Protein AF-A0A7V8BCZ5-F1 (afdb_monomer_lite)

Sequence (216 aa):
STSLHLEDKVLEVKTRAKSEETFALPLAQDAASKKEPPRYWRKSPLRNPSPDKPLAGLRVVLDPAHLGGEWARMEDRWFRPEGQDPIAEGDLNLVVAKKLRSRLEGWGAEVFLTRESTEPVTALRPKDLEELAAKYLDEGQDLNLARPEAFRALPREEQLRRVSELLFYRVAEIRARAALVNEKLRPDLTVCIHFNAGDWGDPEAPRLAASNHLHV

pLDDT: mean 87.97, std 11.19, range [47.72, 98.62]

Structure (mmCIF, N/CA/C/O backbone):
data_AF-A0A7V8BCZ5-F1
#
_entry.id   AF-A0A7V8BCZ5-F1
#
loop_
_atom_site.group_PDB
_atom_site.id
_atom_site.type_symbol
_atom_site.label_atom_id
_atom_site.label_alt_id
_atom_site.label_comp_id
_atom_site.label_asym_id
_atom_site.label_entity_id
_atom_site.label_seq_id
_atom_site.pdbx_PDB_ins_code
_atom_site.Cartn_x
_atom_site.Cartn_y
_atom_site.Cartn_z
_atom_site.occupancy
_atom_site.B_iso_or_equiv
_atom_site.auth_seq_id
_atom_site.auth_comp_id
_atom_site.auth_asym_id
_atom_site.auth_atom_id
_atom_site.pdbx_PDB_model_num
ATOM 1 N N . SER A 1 1 ? -14.580 -1.649 -23.514 1.00 55.50 1 SER A N 1
ATOM 2 C CA . SER A 1 1 ? -15.794 -2.289 -23.000 1.00 55.50 1 SER A CA 1
ATOM 3 C C . SER A 1 1 ? -15.410 -3.675 -22.535 1.00 55.50 1 SER A C 1
ATOM 5 O O . SER A 1 1 ? -14.804 -4.389 -23.324 1.00 55.50 1 SER A O 1
ATOM 7 N N . THR A 1 2 ? -15.654 -4.003 -21.269 1.00 65.94 2 THR A N 1
ATOM 8 C CA . THR A 1 2 ? -15.505 -5.371 -20.756 1.00 65.94 2 THR A CA 1
ATOM 9 C C . THR A 1 2 ? -16.760 -6.136 -21.148 1.00 65.94 2 THR A C 1
ATOM 11 O O . THR A 1 2 ? -17.856 -5.654 -20.860 1.00 65.94 2 THR A O 1
ATOM 14 N N . SER A 1 3 ? -16.628 -7.289 -21.803 1.00 76.06 3 SER A N 1
ATOM 15 C CA . SER A 1 3 ? -17.769 -8.172 -22.063 1.00 76.06 3 SER A CA 1
ATOM 16 C C . SER A 1 3 ? -17.657 -9.441 -21.231 1.00 76.06 3 SER A C 1
ATOM 18 O O . SER A 1 3 ? -16.562 -9.960 -21.005 1.00 76.06 3 SER A O 1
ATOM 20 N N . LEU A 1 4 ? -18.811 -9.908 -20.766 1.00 81.88 4 LEU A N 1
ATOM 21 C CA . LEU A 1 4 ? -18.966 -11.127 -19.988 1.00 81.88 4 LEU A CA 1
ATOM 22 C C . LEU A 1 4 ? -19.851 -12.070 -20.793 1.00 81.88 4 LEU A C 1
ATOM 24 O O . LEU A 1 4 ? -20.962 -11.690 -21.167 1.00 81.88 4 LEU A O 1
ATOM 28 N N . HIS A 1 5 ? -19.356 -13.270 -21.065 1.00 83.81 5 HIS A N 1
ATOM 29 C CA . HIS A 1 5 ? -20.133 -14.333 -21.686 1.00 83.81 5 HIS A CA 1
ATOM 30 C C . HIS A 1 5 ? -20.136 -15.549 -20.760 1.00 83.81 5 HIS A C 1
ATOM 32 O O . HIS A 1 5 ? -19.121 -15.863 -20.150 1.00 83.81 5 HIS A O 1
ATOM 38 N N . LEU A 1 6 ? -21.294 -16.177 -20.576 1.00 82.69 6 LEU A N 1
ATOM 39 C CA . LEU A 1 6 ? -21.443 -17.342 -19.712 1.00 82.69 6 LEU A CA 1
ATOM 40 C C . LEU A 1 6 ? -21.899 -18.513 -20.573 1.00 82.69 6 LEU A C 1
ATOM 42 O O . LEU A 1 6 ? -23.026 -18.498 -21.064 1.00 82.69 6 LEU A O 1
ATOM 46 N N . GLU A 1 7 ? -21.047 -19.522 -20.692 1.00 83.69 7 GLU A N 1
ATOM 47 C CA . GLU A 1 7 ? -21.323 -20.762 -21.417 1.00 83.69 7 GLU A CA 1
ATOM 48 C C . GLU A 1 7 ? -20.821 -21.940 -20.576 1.00 83.69 7 GLU A C 1
ATOM 50 O O . GLU A 1 7 ? -19.742 -21.870 -19.997 1.00 83.69 7 GLU A O 1
ATOM 55 N N . ASP A 1 8 ? -21.635 -22.984 -20.401 1.00 82.38 8 ASP A N 1
ATOM 56 C CA . ASP A 1 8 ? -21.266 -24.221 -19.689 1.00 82.38 8 ASP A CA 1
ATOM 57 C C . ASP A 1 8 ? -20.557 -24.041 -18.329 1.00 82.38 8 ASP A C 1
ATOM 59 O O . ASP A 1 8 ? -19.643 -24.779 -17.956 1.00 82.38 8 ASP A O 1
ATOM 63 N N . LYS A 1 9 ? -21.022 -23.062 -17.537 1.00 80.50 9 LYS A N 1
ATOM 64 C CA . LYS A 1 9 ? -20.444 -22.681 -16.228 1.00 80.50 9 LYS A CA 1
ATOM 65 C C . LYS A 1 9 ? -19.000 -22.190 -16.320 1.00 80.50 9 LYS A C 1
ATOM 67 O O . LYS A 1 9 ? -18.281 -22.190 -15.326 1.00 80.50 9 LYS A O 1
ATOM 72 N N . VAL A 1 10 ? -18.593 -21.712 -17.479 1.00 83.94 10 VAL A N 1
ATOM 73 C CA . VAL A 1 10 ? -17.388 -20.928 -17.677 1.00 83.94 10 VAL A CA 1
ATOM 74 C C . VAL A 1 10 ? -17.826 -19.495 -17.928 1.00 83.94 10 VAL A C 1
ATOM 76 O O . VAL A 1 10 ? -18.585 -19.205 -18.850 1.00 83.94 10 VAL A O 1
ATOM 79 N N . LEU A 1 11 ? -17.382 -18.590 -17.059 1.00 86.56 11 LEU A N 1
ATOM 80 C CA . LEU A 1 11 ? -17.514 -17.164 -17.308 1.00 86.56 11 LEU A CA 1
ATOM 81 C C . LEU A 1 11 ? -16.303 -16.718 -18.123 1.00 86.56 11 LEU A C 1
ATOM 83 O O . LEU A 1 11 ? -15.190 -16.626 -17.610 1.00 86.56 11 LEU A O 1
ATOM 87 N N . GLU A 1 12 ? -16.539 -16.428 -19.387 1.00 86.12 12 GLU A N 1
ATOM 88 C CA . GLU A 1 12 ? -15.581 -15.810 -20.280 1.00 86.12 12 GLU A CA 1
ATOM 89 C C . GLU A 1 12 ? -15.540 -14.302 -20.040 1.00 86.12 12 GLU A C 1
ATOM 91 O O . GLU A 1 12 ? -16.525 -13.576 -20.221 1.00 86.12 12 GLU A O 1
ATOM 96 N N . VAL A 1 13 ? -14.375 -13.819 -19.621 1.00 83.44 13 VAL A N 1
ATOM 97 C CA . VAL A 1 13 ? -14.128 -12.411 -19.334 1.00 83.44 13 VAL A CA 1
ATOM 98 C C . VAL A 1 13 ? -13.197 -11.848 -20.400 1.00 83.44 13 VAL A C 1
ATOM 100 O O . VAL A 1 13 ? -12.005 -12.162 -20.430 1.00 83.44 13 VAL A O 1
ATOM 103 N N . LYS A 1 14 ? -13.719 -10.950 -21.241 1.00 76.62 14 LYS A N 1
ATOM 104 C CA . LYS A 1 14 ? -12.892 -10.116 -22.123 1.00 76.62 14 LYS A CA 1
ATOM 105 C C . LYS A 1 14 ? -12.570 -8.821 -21.400 1.00 76.62 14 LYS A C 1
ATOM 107 O O . LYS A 1 14 ? -13.387 -7.902 -21.341 1.00 76.62 14 LYS A O 1
ATOM 112 N N . THR A 1 15 ? -11.381 -8.754 -20.809 1.00 62.44 15 THR A N 1
ATOM 113 C CA . THR A 1 15 ? -10.952 -7.615 -19.981 1.00 62.44 15 THR A CA 1
ATOM 114 C C . THR A 1 15 ? -10.494 -6.405 -20.802 1.00 62.44 15 THR A C 1
ATOM 116 O O . THR A 1 15 ? -10.274 -5.335 -20.233 1.00 62.44 15 THR A O 1
ATOM 119 N N . ARG A 1 16 ? -10.380 -6.518 -22.138 1.00 61.78 16 ARG A N 1
ATOM 120 C CA . ARG A 1 16 ? -9.937 -5.423 -23.019 1.00 61.78 16 ARG A CA 1
ATOM 121 C C . ARG A 1 16 ? -10.742 -5.365 -24.307 1.00 61.78 16 ARG A C 1
ATOM 123 O O . ARG A 1 16 ? -11.011 -6.374 -24.935 1.00 61.78 16 ARG A O 1
ATOM 130 N N . ALA A 1 17 ? -11.009 -4.146 -24.771 1.00 53.66 17 ALA A N 1
ATOM 131 C CA . ALA A 1 17 ? -11.647 -3.912 -26.069 1.00 53.66 17 ALA A CA 1
ATOM 132 C C . ALA A 1 17 ? -10.742 -4.228 -27.281 1.00 53.66 17 ALA A C 1
ATOM 134 O O . ALA A 1 17 ? -11.214 -4.148 -28.408 1.00 53.66 17 ALA A O 1
ATOM 135 N N . LYS A 1 18 ? -9.443 -4.497 -27.063 1.00 47.72 18 LYS A N 1
ATOM 136 C CA . LYS A 1 18 ? -8.422 -4.671 -28.115 1.00 47.72 18 LYS A CA 1
ATOM 137 C C . LYS A 1 18 ? -7.595 -5.965 -28.000 1.00 47.72 18 LYS A C 1
ATOM 139 O O . LYS A 1 18 ? -6.671 -6.126 -28.787 1.00 47.72 18 LYS A O 1
ATOM 144 N N . SER A 1 19 ? -7.871 -6.852 -27.037 1.00 55.75 19 SER A N 1
ATOM 145 C CA . SER A 1 19 ? -7.235 -8.180 -26.989 1.00 55.75 19 SER A CA 1
ATOM 146 C C . SER A 1 19 ? -8.246 -9.254 -27.368 1.00 55.75 19 SER A C 1
ATOM 148 O O . SER A 1 19 ? -9.378 -9.224 -26.892 1.00 55.75 19 SER A O 1
ATOM 150 N N . GLU A 1 20 ? -7.817 -10.216 -28.182 1.00 61.06 20 GLU A N 1
ATOM 151 C CA . GLU A 1 20 ? -8.583 -11.442 -28.457 1.00 61.06 20 GLU A CA 1
ATOM 152 C C . GLU A 1 20 ? -8.538 -12.428 -27.274 1.00 61.06 20 GLU A C 1
ATOM 154 O O . GLU A 1 20 ? -9.319 -13.376 -27.208 1.00 61.06 20 GLU A O 1
ATOM 159 N N . GLU A 1 21 ? -7.648 -12.197 -26.304 1.00 64.94 21 GLU A N 1
ATOM 160 C CA . GLU A 1 21 ? -7.526 -13.039 -25.118 1.00 64.94 21 GLU A CA 1
ATOM 161 C C . GLU A 1 21 ? -8.781 -12.975 -24.246 1.00 64.94 21 GLU A C 1
ATOM 163 O O . GLU A 1 21 ? -9.213 -11.911 -23.789 1.00 64.94 21 GLU A O 1
ATOM 168 N N . THR A 1 22 ? -9.342 -14.157 -24.009 1.00 70.62 22 THR A N 1
ATOM 169 C CA . THR A 1 22 ? -10.517 -14.372 -23.173 1.00 70.62 22 THR A CA 1
ATOM 170 C C . THR A 1 22 ? -10.081 -15.155 -21.944 1.00 70.62 22 THR A C 1
ATOM 172 O O . THR A 1 22 ? -9.520 -16.244 -22.060 1.00 70.62 22 THR A O 1
ATOM 175 N N . PHE A 1 23 ? -10.307 -14.597 -20.756 1.00 80.62 23 PHE A N 1
ATOM 176 C CA . PHE A 1 23 ? -10.050 -15.312 -19.511 1.00 80.62 23 PHE A CA 1
ATOM 177 C C . PHE A 1 23 ? -11.254 -16.192 -19.178 1.00 80.62 23 PHE A C 1
ATOM 179 O O . PHE A 1 23 ? -12.347 -15.678 -18.943 1.00 80.62 23 PHE A O 1
ATOM 186 N N . ALA A 1 24 ? -11.050 -17.506 -19.147 1.00 84.06 24 ALA A N 1
ATOM 187 C CA . ALA A 1 24 ? -12.068 -18.473 -18.759 1.00 84.06 24 ALA A CA 1
ATOM 188 C C . ALA A 1 24 ? -12.044 -18.680 -17.238 1.00 84.06 24 ALA A C 1
ATOM 190 O O . ALA A 1 24 ? -11.116 -19.282 -16.696 1.00 84.06 24 ALA A O 1
ATOM 191 N N . LEU A 1 25 ? -13.073 -18.193 -16.542 1.00 83.88 25 LEU A N 1
ATOM 192 C CA . LEU A 1 25 ? -13.280 -18.447 -15.120 1.00 83.88 25 LEU A CA 1
ATOM 193 C C . LEU A 1 25 ? -14.232 -19.642 -14.942 1.00 83.88 25 LEU A C 1
ATOM 195 O O . LEU A 1 25 ? -15.446 -19.469 -15.090 1.00 83.88 25 LEU A O 1
ATOM 199 N N . PRO A 1 26 ? -13.732 -20.842 -14.595 1.00 84.88 26 PRO A N 1
ATOM 200 C CA . PRO A 1 26 ? -14.601 -21.970 -14.297 1.00 84.88 26 PRO A CA 1
ATOM 201 C C . PRO A 1 26 ? -15.385 -21.706 -13.006 1.00 84.88 26 PRO A C 1
ATOM 203 O O . PRO A 1 26 ? -14.813 -21.464 -11.940 1.00 84.88 26 PRO A O 1
ATOM 206 N N . LEU A 1 27 ? -16.710 -21.761 -13.102 1.00 86.94 27 LEU A N 1
ATOM 207 C CA . LEU A 1 27 ? -17.627 -21.719 -11.971 1.00 86.94 27 LEU A CA 1
ATOM 208 C C . LEU A 1 27 ? -17.811 -23.131 -11.399 1.00 86.94 27 LEU A C 1
ATOM 210 O O . LEU A 1 27 ? -17.556 -24.140 -12.060 1.00 86.94 27 LEU A O 1
ATOM 214 N N . ALA A 1 28 ? -18.264 -23.206 -10.146 1.00 85.69 28 ALA A N 1
ATOM 215 C CA . ALA A 1 28 ? -18.551 -24.482 -9.499 1.00 85.69 28 ALA A CA 1
ATOM 216 C C . ALA A 1 28 ? -19.565 -25.292 -10.325 1.00 85.69 28 ALA A C 1
ATOM 218 O O . ALA A 1 28 ? -20.620 -24.780 -10.710 1.00 85.69 28 ALA A O 1
ATOM 219 N N . GLN A 1 29 ? -19.241 -26.558 -10.588 1.00 85.38 29 GLN A N 1
ATOM 220 C CA . GLN A 1 29 ? -20.064 -27.447 -11.408 1.00 85.38 29 GLN A CA 1
ATOM 221 C C . GLN A 1 29 ? -21.338 -27.888 -10.678 1.00 85.38 29 GLN A C 1
ATOM 223 O O . GLN A 1 29 ? -22.342 -28.208 -11.305 1.00 85.38 29 GLN A O 1
ATOM 228 N N . ASP A 1 30 ? -21.344 -27.851 -9.356 1.00 87.12 30 ASP A N 1
ATOM 229 C CA . ASP A 1 30 ? -22.487 -28.200 -8.524 1.00 87.12 30 ASP A CA 1
ATOM 230 C C . ASP A 1 30 ? -22.351 -27.541 -7.142 1.00 87.12 30 ASP A C 1
ATOM 232 O O . ASP A 1 30 ? -21.365 -26.867 -6.831 1.00 87.12 30 ASP A O 1
ATOM 236 N N . ALA A 1 31 ? -23.363 -27.720 -6.293 1.00 83.12 31 ALA A N 1
ATOM 237 C CA . ALA A 1 31 ? -23.338 -27.174 -4.941 1.00 83.12 31 ALA A CA 1
ATOM 238 C C . ALA A 1 31 ? -22.218 -27.782 -4.073 1.00 83.12 31 ALA A C 1
ATOM 240 O O . ALA A 1 31 ? -21.735 -27.108 -3.166 1.00 83.12 31 ALA A O 1
ATOM 241 N N . ALA A 1 32 ? -21.791 -29.018 -4.354 1.00 84.31 32 ALA A N 1
ATOM 242 C CA . ALA A 1 32 ? -20.771 -29.726 -3.581 1.00 84.31 32 ALA A CA 1
ATOM 243 C C . ALA A 1 32 ? -19.341 -29.256 -3.913 1.00 84.31 32 ALA A C 1
ATOM 245 O O . ALA A 1 32 ? -18.467 -29.268 -3.050 1.00 84.31 32 ALA A O 1
ATOM 246 N N . SER A 1 33 ? -19.108 -28.788 -5.140 1.00 84.62 33 SER A N 1
ATOM 247 C CA . SER A 1 33 ? -17.835 -28.236 -5.625 1.00 84.62 33 SER A CA 1
ATOM 248 C C . SER A 1 33 ? -17.683 -26.735 -5.356 1.00 84.62 33 SER A C 1
ATOM 250 O O . SER A 1 33 ? -16.639 -26.144 -5.652 1.00 84.62 33 SER A O 1
ATOM 252 N N . LYS A 1 34 ? -18.701 -26.103 -4.758 1.00 85.12 34 LYS A N 1
ATOM 253 C CA . LYS A 1 34 ? -18.659 -24.699 -4.353 1.00 85.12 34 LYS A CA 1
ATOM 254 C C . LYS A 1 34 ? -17.634 -24.499 -3.235 1.00 85.12 34 LYS A C 1
ATOM 256 O O . LYS A 1 34 ? -17.854 -24.881 -2.090 1.00 85.12 34 LYS A O 1
ATOM 261 N N . LYS A 1 35 ? -16.533 -23.817 -3.550 1.00 81.75 35 LYS A N 1
ATOM 262 C CA . LYS A 1 35 ? -15.603 -23.295 -2.541 1.00 81.75 35 LYS A CA 1
ATOM 263 C C . LYS A 1 35 ? -16.154 -21.981 -2.001 1.00 81.75 35 LYS A C 1
ATOM 265 O O . LYS A 1 35 ? -16.399 -21.053 -2.773 1.00 81.75 35 LYS A O 1
ATOM 270 N N . GLU A 1 36 ? -16.367 -21.893 -0.691 1.00 78.25 36 GLU A N 1
ATOM 271 C CA . GLU A 1 36 ? -16.709 -20.606 -0.092 1.00 78.25 36 GLU A CA 1
ATOM 272 C C . GLU A 1 36 ? -15.506 -19.660 -0.177 1.00 78.25 36 GLU A C 1
ATOM 274 O O . GLU A 1 36 ? -14.386 -20.065 0.152 1.00 78.25 36 GLU A O 1
ATOM 279 N N . PRO A 1 37 ? -15.703 -18.406 -0.621 1.00 77.12 37 PRO A N 1
ATOM 280 C CA . PRO A 1 37 ? -14.634 -17.429 -0.571 1.00 77.12 37 PRO A CA 1
ATOM 281 C C . PRO A 1 37 ? -14.243 -17.206 0.896 1.00 77.12 37 PRO A C 1
ATOM 283 O O . PRO A 1 37 ? -15.128 -17.115 1.757 1.00 77.12 37 PRO A O 1
ATOM 286 N N . PRO A 1 38 ? -12.940 -17.106 1.205 1.00 77.31 38 PRO A N 1
ATOM 287 C CA . PRO A 1 38 ? -12.502 -16.869 2.569 1.00 77.31 38 PRO A CA 1
ATOM 288 C C . PRO A 1 38 ? -13.108 -15.561 3.091 1.00 77.31 38 PRO A C 1
ATOM 290 O O . PRO A 1 38 ? -13.017 -14.508 2.459 1.00 77.31 38 PRO A O 1
ATOM 293 N N . ARG A 1 39 ? -13.759 -15.638 4.255 1.00 77.19 39 ARG A N 1
ATOM 294 C CA . ARG A 1 39 ? -14.337 -14.480 4.943 1.00 77.19 39 ARG A CA 1
ATOM 295 C C . ARG A 1 39 ? -13.374 -13.992 6.010 1.00 77.19 39 ARG A C 1
ATOM 297 O O . ARG A 1 39 ? -13.291 -14.560 7.098 1.00 77.19 39 ARG A O 1
ATOM 304 N N . TYR A 1 40 ? -12.668 -12.916 5.696 1.00 75.19 40 TYR A N 1
ATOM 305 C CA . TYR A 1 40 ? -11.727 -12.290 6.625 1.00 75.19 40 TYR A CA 1
ATOM 306 C C . TYR A 1 40 ? -12.410 -11.299 7.579 1.00 75.19 40 TYR A C 1
ATOM 308 O O . TYR A 1 40 ? -11.927 -11.062 8.688 1.00 75.19 40 TYR A O 1
ATOM 316 N N . TRP A 1 41 ? -13.583 -10.788 7.191 1.00 70.38 41 TRP A N 1
ATOM 317 C CA . TRP A 1 41 ? -14.425 -9.938 8.027 1.00 70.38 41 TRP A CA 1
ATOM 318 C C . TRP A 1 41 ? -15.120 -10.742 9.127 1.00 70.38 41 TRP A C 1
ATOM 320 O O . TRP A 1 41 ? -15.664 -11.828 8.910 1.00 70.38 41 TRP A O 1
ATOM 330 N N . ARG A 1 42 ? -15.115 -10.183 10.335 1.00 71.94 42 ARG A N 1
ATOM 331 C CA . ARG A 1 42 ? -15.824 -10.739 11.488 1.00 71.94 42 ARG A CA 1
ATOM 332 C C . ARG A 1 42 ? -17.255 -10.209 11.544 1.00 71.94 42 ARG A C 1
ATOM 334 O O . ARG A 1 42 ? -17.544 -9.115 11.066 1.00 71.94 42 ARG A O 1
ATOM 341 N N . LYS A 1 43 ? -18.159 -10.967 12.169 1.00 72.94 43 LYS A N 1
ATOM 342 C CA . LYS A 1 43 ? -19.483 -10.442 12.524 1.00 72.94 43 LYS A CA 1
ATOM 343 C C . LYS A 1 43 ? -19.276 -9.292 13.511 1.00 72.94 43 LYS A C 1
ATOM 345 O O . LYS A 1 43 ? -18.576 -9.483 14.505 1.00 72.94 43 LYS A O 1
ATOM 350 N N . SER A 1 44 ? -19.859 -8.124 13.229 1.00 68.44 44 SER A N 1
ATOM 351 C CA . SER A 1 44 ? -19.753 -6.975 14.132 1.00 68.44 44 SER A CA 1
ATOM 352 C C . SER A 1 44 ? -20.226 -7.392 15.529 1.00 68.44 44 SER A C 1
ATOM 354 O O . SER A 1 44 ? -21.341 -7.915 15.642 1.00 68.44 44 SER A O 1
ATOM 356 N N . PRO A 1 45 ? -19.417 -7.193 16.584 1.00 73.50 45 PRO A N 1
ATOM 357 C CA . PRO A 1 45 ? -19.863 -7.462 17.943 1.00 73.50 45 PRO A CA 1
ATOM 358 C C . PRO A 1 45 ? -21.011 -6.517 18.321 1.00 73.50 45 PRO A C 1
ATOM 360 O O . PRO A 1 45 ? -21.213 -5.482 17.677 1.00 73.50 45 PRO A O 1
ATOM 363 N N . LEU A 1 46 ? -21.754 -6.865 19.376 1.00 75.62 46 LEU A N 1
ATOM 364 C CA . LEU A 1 46 ? -22.643 -5.908 20.035 1.00 75.62 46 LEU A CA 1
ATOM 365 C C . LEU A 1 46 ? -21.793 -4.742 20.549 1.00 75.62 46 LEU A C 1
ATOM 367 O O . LEU A 1 46 ? -20.775 -4.955 21.206 1.00 75.62 46 LEU A O 1
ATOM 371 N N . ARG A 1 47 ? -22.199 -3.518 20.215 1.00 81.44 47 ARG A N 1
ATOM 372 C CA . ARG A 1 47 ? -21.501 -2.285 20.592 1.00 81.44 47 ARG A CA 1
ATOM 373 C C . ARG A 1 47 ? -22.376 -1.480 21.538 1.00 81.44 47 ARG A C 1
ATOM 375 O O . ARG A 1 47 ? -23.597 -1.518 21.420 1.00 81.44 47 ARG A O 1
ATOM 382 N N . ASN A 1 48 ? -21.738 -0.733 22.432 1.00 83.38 48 ASN A N 1
ATOM 383 C CA . ASN A 1 48 ? -22.414 0.186 23.343 1.00 83.38 48 ASN A CA 1
ATOM 384 C C . ASN A 1 48 ? -21.806 1.595 23.213 1.00 83.38 48 ASN A C 1
ATOM 386 O O . ASN A 1 48 ? -21.086 2.033 24.113 1.00 83.38 48 ASN A O 1
ATOM 390 N N . PRO A 1 49 ? -21.981 2.262 22.054 1.00 88.88 49 PRO A N 1
ATOM 391 C CA . PRO A 1 49 ? -21.455 3.605 21.844 1.00 88.88 49 PRO A CA 1
ATOM 392 C C . PRO A 1 49 ? -22.173 4.615 22.747 1.00 88.88 49 PRO A C 1
ATOM 394 O O . PRO A 1 49 ? -23.366 4.486 23.017 1.00 88.88 49 PRO A O 1
ATOM 397 N N . SER A 1 50 ? -21.451 5.645 23.179 1.00 91.56 50 SER A N 1
ATOM 398 C CA . SER A 1 50 ? -22.013 6.808 23.877 1.00 91.56 50 SER A CA 1
ATOM 399 C C . SER A 1 50 ? -21.756 8.084 23.068 1.00 91.56 50 SER A C 1
ATOM 401 O O . SER A 1 50 ? -20.905 8.061 22.176 1.00 91.56 50 SER A O 1
ATOM 403 N N . PRO A 1 51 ? -22.434 9.209 23.361 1.00 92.06 51 PRO A N 1
ATOM 404 C CA . PRO A 1 51 ? -22.158 10.480 22.688 1.00 92.06 51 PRO A CA 1
ATOM 405 C C . PRO A 1 51 ? -20.682 10.905 22.753 1.00 92.06 51 PRO A C 1
ATOM 407 O O . PRO A 1 51 ? -20.146 11.385 21.758 1.00 92.06 51 PRO A O 1
ATOM 410 N N . ASP A 1 52 ? -20.008 10.657 23.882 1.00 93.56 52 ASP A N 1
ATOM 411 C CA . ASP A 1 52 ? -18.587 10.992 24.069 1.00 93.56 52 ASP A CA 1
ATOM 412 C C . ASP A 1 52 ? -17.635 9.982 23.410 1.00 93.56 52 ASP A C 1
ATOM 414 O O . ASP A 1 52 ? -16.489 10.306 23.099 1.00 93.56 52 ASP A O 1
ATOM 418 N N . LYS A 1 53 ? -18.089 8.739 23.206 1.00 95.00 53 LYS A N 1
ATOM 419 C CA . LYS A 1 53 ? -17.319 7.658 22.575 1.00 95.00 53 LYS A CA 1
ATOM 420 C C . LYS A 1 53 ? -18.156 6.950 21.508 1.00 95.00 53 LYS A C 1
ATOM 422 O O . LYS A 1 53 ? -18.534 5.784 21.685 1.00 95.00 53 LYS A O 1
ATOM 427 N N . PRO A 1 54 ? -18.460 7.631 20.392 1.00 95.00 54 PRO A N 1
ATOM 428 C CA . PRO A 1 54 ? -19.371 7.104 19.381 1.00 95.00 54 PRO A CA 1
ATOM 429 C C . PRO A 1 54 ? -18.806 5.885 18.641 1.00 95.00 54 PRO A C 1
ATOM 431 O O . PRO A 1 54 ? -19.562 5.131 18.032 1.00 95.00 54 PRO A O 1
ATOM 434 N N . LEU A 1 55 ? -17.491 5.662 18.706 1.00 94.81 55 LEU A N 1
ATOM 435 C CA . LEU A 1 55 ? -16.805 4.542 18.063 1.00 94.81 55 LEU A CA 1
ATOM 436 C C . LEU A 1 55 ? -16.369 3.453 19.055 1.00 94.81 55 LEU A C 1
ATOM 438 O O . LEU A 1 55 ? -15.588 2.576 18.688 1.00 94.81 55 LEU A O 1
ATOM 442 N N . ALA A 1 56 ? -16.871 3.480 20.296 1.00 94.00 56 ALA A N 1
ATOM 443 C CA . ALA A 1 56 ? -16.528 2.494 21.317 1.00 94.00 56 ALA A CA 1
ATOM 444 C C . ALA A 1 56 ? -16.703 1.046 20.817 1.00 94.00 56 ALA A C 1
ATOM 446 O O . ALA A 1 56 ? -17.789 0.631 20.401 1.00 94.00 56 ALA A O 1
ATOM 447 N N . GLY A 1 57 ? -15.618 0.269 20.881 1.00 89.31 57 GLY A N 1
ATOM 448 C CA . GLY A 1 57 ? -15.594 -1.143 20.482 1.00 89.31 57 GLY A CA 1
ATOM 449 C C . GLY A 1 57 ? -15.475 -1.393 18.973 1.00 89.31 57 GLY A C 1
ATOM 450 O O . GLY A 1 57 ? -15.524 -2.550 18.549 1.00 89.31 57 GLY A O 1
ATOM 451 N N . LEU A 1 58 ? -15.314 -0.344 18.158 1.00 92.12 58 LEU A N 1
ATOM 452 C CA . LEU A 1 58 ? -14.995 -0.466 16.737 1.00 92.12 58 LEU A CA 1
ATOM 453 C C . LEU A 1 58 ? -13.496 -0.715 16.554 1.00 92.12 58 LEU A C 1
ATOM 455 O O . LEU A 1 58 ? -12.683 0.068 17.040 1.00 92.12 58 LEU A O 1
ATOM 459 N N . ARG A 1 59 ? -13.135 -1.756 15.797 1.00 93.69 59 ARG A N 1
ATOM 460 C CA . ARG A 1 59 ? -11.750 -1.980 15.355 1.00 93.69 59 ARG A CA 1
ATOM 461 C C . ARG A 1 59 ? -11.559 -1.438 13.952 1.00 93.69 59 ARG A C 1
ATOM 463 O O . ARG A 1 59 ? -12.151 -1.968 13.010 1.00 93.69 59 ARG A O 1
ATOM 470 N N . VAL A 1 60 ? -10.732 -0.410 13.819 1.00 95.31 60 VAL A N 1
ATOM 471 C CA . VAL A 1 60 ? -10.435 0.247 12.544 1.00 95.31 60 VAL A CA 1
ATOM 472 C C . VAL A 1 60 ? -8.988 -0.019 12.162 1.00 95.31 60 VAL A C 1
ATOM 474 O O . VAL A 1 60 ? -8.084 0.178 12.969 1.00 95.31 60 VAL A O 1
ATOM 477 N N . VAL A 1 61 ? -8.755 -0.431 10.920 1.00 97.62 61 VAL A N 1
ATOM 478 C CA . VAL A 1 61 ? -7.416 -0.398 10.329 1.00 97.62 61 VAL A CA 1
ATOM 479 C C . VAL A 1 61 ? -7.321 0.783 9.380 1.00 97.62 61 VAL A C 1
ATOM 481 O O . VAL A 1 61 ? -8.163 0.955 8.503 1.00 97.62 61 VAL A O 1
ATOM 484 N N . LEU A 1 62 ? -6.280 1.586 9.545 1.00 98.62 62 LEU A N 1
ATOM 485 C CA . LEU A 1 62 ? -5.880 2.609 8.595 1.00 98.62 62 LEU A CA 1
ATOM 486 C C . LEU A 1 62 ? -4.736 2.056 7.750 1.00 98.62 62 LEU A C 1
ATOM 488 O O . LEU A 1 62 ? -3.709 1.629 8.275 1.00 98.62 62 LEU A O 1
ATOM 492 N N . ASP A 1 63 ? -4.918 2.065 6.440 1.00 98.38 63 ASP A N 1
ATOM 493 C CA . ASP A 1 63 ? -3.927 1.609 5.481 1.00 98.38 63 ASP A CA 1
ATOM 494 C C . ASP A 1 63 ? -3.350 2.815 4.725 1.00 98.38 63 ASP A C 1
ATOM 496 O O . ASP A 1 63 ? -3.924 3.234 3.717 1.00 98.38 63 ASP A O 1
ATOM 500 N N . PRO A 1 64 ? -2.259 3.438 5.217 1.00 98.00 64 PRO A N 1
ATOM 501 C CA . PRO A 1 64 ? -1.590 4.504 4.485 1.00 98.00 64 PRO A CA 1
ATOM 502 C C . PRO A 1 64 ? -0.915 3.916 3.245 1.00 98.00 64 PRO A C 1
ATOM 504 O O . PRO A 1 64 ? 0.106 3.228 3.341 1.00 98.00 64 PRO A O 1
ATOM 507 N N . ALA A 1 65 ? -1.497 4.176 2.077 1.00 95.44 65 ALA A N 1
ATOM 508 C CA . ALA A 1 65 ? -1.021 3.601 0.836 1.00 95.44 65 ALA A CA 1
ATOM 509 C C . ALA A 1 65 ? 0.312 4.191 0.382 1.00 95.44 65 ALA A C 1
ATOM 511 O O . ALA A 1 65 ? 0.734 5.244 0.872 1.00 95.44 65 ALA A O 1
ATOM 512 N N . HIS A 1 66 ? 0.937 3.501 -0.576 1.00 95.75 66 HIS A N 1
ATOM 513 C CA . HIS A 1 66 ? 2.266 3.802 -1.107 1.00 95.75 66 HIS A CA 1
ATOM 514 C C . HIS A 1 66 ? 3.369 3.768 -0.039 1.00 95.75 66 HIS A C 1
ATOM 516 O O . HIS A 1 66 ? 3.112 3.842 1.168 1.00 95.75 66 HIS A O 1
ATOM 522 N N . LEU A 1 67 ? 4.614 3.635 -0.480 1.00 95.00 67 LEU A N 1
ATOM 523 C CA . LEU A 1 67 ? 5.787 3.771 0.372 1.00 95.00 67 LEU A CA 1
ATOM 524 C C . LEU A 1 67 ? 6.345 5.196 0.287 1.00 95.00 67 LEU A C 1
ATOM 526 O O . LEU A 1 67 ? 6.296 5.863 -0.746 1.00 95.00 67 LEU A O 1
ATOM 530 N N . GLY A 1 68 ? 6.815 5.683 1.431 1.00 93.50 68 GLY A N 1
ATOM 531 C CA . GLY A 1 68 ? 7.411 7.008 1.587 1.00 93.50 68 GLY A CA 1
ATOM 532 C C . GLY A 1 68 ? 8.938 6.953 1.650 1.00 93.50 68 GLY A C 1
ATOM 533 O O . GLY A 1 68 ? 9.539 5.906 1.397 1.00 93.50 68 GLY A O 1
ATOM 534 N N . GLY A 1 69 ? 9.575 8.064 2.021 1.00 93.00 69 GLY A N 1
ATOM 535 C CA . GLY A 1 69 ? 11.027 8.125 2.203 1.00 93.00 69 GLY A CA 1
ATOM 536 C C . GLY A 1 69 ? 11.812 7.712 0.952 1.00 93.00 69 GLY A C 1
ATOM 537 O O . GLY A 1 69 ? 11.528 8.163 -0.157 1.00 93.00 69 GLY A O 1
ATOM 538 N N . GLU A 1 70 ? 12.813 6.844 1.119 1.00 92.44 70 GLU A N 1
ATOM 539 C CA . GLU A 1 70 ? 13.688 6.410 0.018 1.00 92.44 70 GLU A CA 1
ATOM 540 C C . GLU A 1 70 ? 12.955 5.581 -1.051 1.00 92.44 70 GLU A C 1
ATOM 542 O O . GLU A 1 70 ? 13.339 5.598 -2.223 1.00 92.44 70 GLU A O 1
ATOM 547 N N . TRP A 1 71 ? 11.860 4.915 -0.677 1.00 94.88 71 TRP A N 1
ATOM 548 C CA . TRP A 1 71 ? 11.063 4.066 -1.567 1.00 94.88 71 TRP A CA 1
ATOM 549 C C . TRP A 1 71 ? 10.183 4.868 -2.528 1.00 94.88 71 TRP A C 1
ATOM 551 O O . TRP A 1 71 ? 9.846 4.381 -3.606 1.00 94.88 71 TRP A O 1
ATOM 561 N N . ALA A 1 72 ? 9.853 6.115 -2.183 1.00 93.00 72 ALA A N 1
ATOM 562 C CA . ALA A 1 72 ? 8.925 6.943 -2.952 1.00 93.00 72 ALA A CA 1
ATOM 563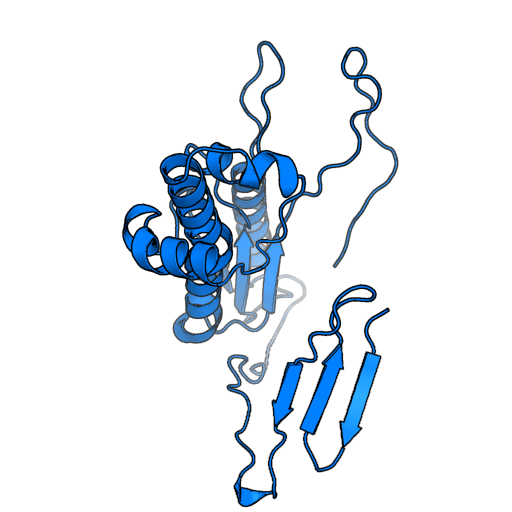 C C . ALA A 1 72 ? 9.381 7.180 -4.403 1.00 93.00 72 ALA A C 1
ATOM 565 O O . ALA A 1 72 ? 8.553 7.326 -5.306 1.00 93.00 72 ALA A O 1
ATOM 566 N N . ARG A 1 73 ? 10.702 7.178 -4.640 1.00 91.75 73 ARG A N 1
ATOM 567 C CA . ARG A 1 73 ? 11.276 7.320 -5.985 1.00 91.75 73 ARG A CA 1
ATOM 568 C C . ARG A 1 73 ? 10.955 6.145 -6.893 1.00 91.75 73 ARG A C 1
ATOM 570 O O . ARG A 1 73 ? 10.692 6.357 -8.066 1.00 91.75 73 ARG A O 1
ATOM 577 N N . MET A 1 74 ? 10.960 4.932 -6.349 1.00 92.00 74 MET A N 1
ATOM 578 C CA . MET A 1 74 ? 10.676 3.710 -7.102 1.00 92.00 74 MET A CA 1
ATOM 579 C C . MET A 1 74 ? 9.217 3.649 -7.566 1.00 92.00 74 MET A C 1
ATOM 581 O O . MET A 1 74 ? 8.914 3.078 -8.611 1.00 92.00 74 MET A O 1
ATOM 585 N N . GLU A 1 75 ? 8.302 4.236 -6.795 1.00 89.75 75 GLU A N 1
ATOM 586 C CA . GLU A 1 75 ? 6.876 4.237 -7.126 1.00 89.75 75 GLU A CA 1
ATOM 587 C C . GLU A 1 75 ? 6.474 5.342 -8.116 1.00 89.75 75 GLU A C 1
ATOM 589 O O . GLU A 1 75 ? 5.313 5.385 -8.525 1.00 89.75 75 GLU A O 1
ATOM 594 N N . ASP A 1 76 ? 7.392 6.249 -8.477 1.00 87.31 76 ASP A N 1
ATOM 595 C CA . ASP A 1 76 ? 7.095 7.493 -9.206 1.00 87.31 76 ASP A CA 1
ATOM 596 C C . ASP A 1 76 ? 5.957 8.310 -8.546 1.00 87.31 76 ASP A C 1
ATOM 598 O O . ASP A 1 76 ? 5.217 9.046 -9.200 1.00 87.31 76 ASP A O 1
ATOM 602 N N . ARG A 1 77 ? 5.803 8.189 -7.217 1.00 88.88 77 ARG A N 1
ATOM 603 C CA . ARG A 1 77 ? 4.794 8.893 -6.398 1.00 88.88 77 ARG A CA 1
ATOM 604 C C . ARG A 1 77 ? 5.413 10.001 -5.553 1.00 88.88 77 ARG A C 1
ATOM 606 O O . ARG A 1 77 ? 5.068 10.195 -4.383 1.00 88.88 77 ARG A O 1
ATOM 613 N N . TRP A 1 78 ? 6.349 10.724 -6.156 1.00 91.25 78 TRP A N 1
ATOM 614 C CA . TRP A 1 78 ? 7.048 11.832 -5.524 1.00 91.25 78 TRP A CA 1
ATOM 615 C C . TRP A 1 78 ? 7.384 12.930 -6.531 1.00 91.25 78 TRP A C 1
ATOM 617 O O . TRP A 1 78 ? 7.523 12.677 -7.727 1.00 91.25 78 TRP A O 1
ATOM 627 N N . PHE A 1 79 ? 7.571 14.146 -6.034 1.00 87.19 79 PHE A N 1
ATOM 628 C CA . PHE A 1 79 ? 8.196 15.235 -6.776 1.00 87.19 79 PHE A CA 1
ATOM 629 C C . PHE A 1 79 ? 8.905 16.182 -5.805 1.00 87.19 79 PHE A C 1
ATOM 631 O O . PHE A 1 79 ? 8.678 16.145 -4.596 1.00 87.19 79 PHE A O 1
ATOM 638 N N . ARG A 1 80 ? 9.786 17.038 -6.322 1.00 85.62 80 ARG A N 1
ATOM 639 C CA . ARG A 1 80 ? 10.475 18.059 -5.528 1.00 85.62 80 ARG A CA 1
ATOM 640 C C . ARG A 1 80 ? 10.439 19.392 -6.275 1.00 85.62 80 ARG A C 1
ATOM 642 O O . ARG A 1 80 ? 11.104 19.493 -7.305 1.00 85.62 80 ARG A O 1
ATOM 649 N N . PRO A 1 81 ? 9.705 20.398 -5.774 1.00 81.69 81 PRO A N 1
ATOM 650 C CA . PRO A 1 81 ? 9.833 21.763 -6.270 1.00 81.69 81 PRO A CA 1
ATOM 651 C C . PRO A 1 81 ? 11.245 22.303 -6.017 1.00 81.69 81 PRO A C 1
ATOM 653 O O . PRO A 1 81 ? 11.900 21.925 -5.042 1.00 81.69 81 PRO A O 1
ATOM 656 N N . GLU A 1 82 ? 11.719 23.199 -6.881 1.00 83.56 82 GLU A N 1
ATOM 657 C CA . GLU A 1 82 ? 13.032 23.819 -6.711 1.00 83.56 82 GLU A CA 1
ATOM 658 C C . GLU A 1 82 ? 13.133 24.536 -5.353 1.00 83.56 82 GLU A C 1
ATOM 660 O O . GLU A 1 82 ? 12.226 25.259 -4.938 1.00 83.56 82 GLU A O 1
ATOM 665 N N . GLY A 1 83 ? 14.226 24.283 -4.626 1.00 86.19 83 GLY A N 1
ATOM 666 C CA . GLY A 1 83 ? 14.467 24.860 -3.300 1.00 86.19 83 GLY A CA 1
ATOM 667 C C . GLY A 1 83 ? 13.573 24.333 -2.168 1.00 86.19 83 GLY A C 1
ATOM 668 O O . GLY A 1 83 ? 13.661 24.860 -1.061 1.00 86.19 83 GLY A O 1
ATOM 669 N N . GLN A 1 84 ? 12.733 23.318 -2.407 1.00 85.81 84 GLN A N 1
ATOM 670 C CA . GLN A 1 84 ? 11.821 22.757 -1.402 1.00 85.81 84 GLN A CA 1
ATOM 671 C C . GLN A 1 84 ? 12.128 21.294 -1.063 1.00 85.81 84 GLN A C 1
ATOM 673 O O . GLN A 1 84 ? 12.842 20.580 -1.777 1.00 85.81 84 GLN A O 1
ATOM 678 N N . ASP A 1 85 ? 11.550 20.842 0.049 1.00 85.94 85 ASP A N 1
ATOM 679 C CA . ASP A 1 85 ? 11.584 19.443 0.454 1.00 85.94 85 ASP A CA 1
ATOM 680 C C . ASP A 1 85 ? 10.795 18.556 -0.526 1.00 85.94 85 ASP A C 1
ATOM 682 O O . ASP A 1 85 ? 9.837 19.005 -1.161 1.00 85.94 85 ASP A O 1
ATOM 686 N N . PRO A 1 86 ? 11.203 17.284 -0.695 1.00 89.12 86 PRO A N 1
ATOM 687 C CA . PRO A 1 86 ? 10.489 16.360 -1.558 1.00 89.12 86 PRO A CA 1
ATOM 688 C C . PRO A 1 86 ? 9.106 16.064 -0.974 1.00 89.12 86 PRO A C 1
ATOM 690 O O . PRO A 1 86 ? 8.955 15.824 0.223 1.00 89.12 86 PRO A O 1
ATOM 693 N N . ILE A 1 87 ? 8.106 16.033 -1.845 1.00 90.44 87 ILE A N 1
ATOM 694 C CA . ILE A 1 87 ? 6.741 15.653 -1.512 1.00 90.44 87 ILE A CA 1
ATOM 695 C C . ILE A 1 87 ? 6.529 14.240 -2.041 1.00 90.44 87 ILE A C 1
ATOM 697 O O . ILE A 1 87 ? 6.629 14.005 -3.244 1.00 90.44 87 ILE A O 1
ATOM 701 N N . ALA A 1 88 ? 6.238 13.305 -1.140 1.00 93.88 88 ALA A N 1
ATOM 702 C CA . ALA A 1 88 ? 5.951 11.914 -1.461 1.00 93.88 88 ALA A CA 1
ATOM 703 C C . ALA A 1 88 ? 4.567 11.525 -0.936 1.00 93.88 88 ALA A C 1
ATOM 705 O O . ALA A 1 88 ? 4.246 11.752 0.233 1.00 93.88 88 ALA A O 1
ATOM 706 N N . GLU A 1 89 ? 3.755 10.897 -1.786 1.00 95.00 89 GLU A N 1
ATOM 707 C CA . GLU A 1 89 ? 2.401 10.462 -1.427 1.00 95.00 89 GLU A CA 1
ATOM 708 C C . GLU A 1 89 ? 2.412 9.541 -0.196 1.00 95.00 89 GLU A C 1
ATOM 710 O O . GLU A 1 89 ? 1.634 9.740 0.739 1.00 95.00 89 GLU A O 1
ATOM 715 N N . GLY A 1 90 ? 3.336 8.574 -0.152 1.00 96.19 90 GLY A N 1
ATOM 716 C CA . GLY A 1 90 ? 3.455 7.634 0.963 1.00 96.19 90 GLY A CA 1
ATOM 717 C C . GLY A 1 90 ? 3.765 8.303 2.308 1.00 96.19 90 GLY A C 1
ATOM 718 O O . GLY A 1 90 ? 3.275 7.846 3.347 1.00 96.19 90 GLY A O 1
ATOM 719 N N . ASP A 1 91 ? 4.515 9.407 2.312 1.00 96.69 91 ASP A N 1
ATOM 720 C CA . ASP A 1 91 ? 4.799 10.172 3.532 1.00 96.69 91 ASP A CA 1
ATOM 721 C C . ASP A 1 91 ? 3.557 10.934 4.002 1.00 96.69 91 ASP A C 1
ATOM 723 O O . ASP A 1 91 ? 3.184 10.868 5.179 1.00 96.69 91 ASP A O 1
ATOM 727 N N . LEU A 1 92 ? 2.856 11.588 3.071 1.00 96.19 92 LEU A N 1
ATOM 728 C CA . LEU A 1 92 ? 1.609 12.297 3.361 1.00 96.19 92 LEU A CA 1
ATOM 729 C C . LEU A 1 92 ? 0.535 11.347 3.904 1.00 96.19 92 LEU A C 1
ATOM 731 O O . LEU A 1 92 ? -0.078 11.635 4.936 1.00 96.19 92 LEU A O 1
ATOM 735 N N . ASN A 1 93 ? 0.352 10.186 3.268 1.00 97.38 93 ASN A N 1
ATOM 736 C CA . ASN A 1 93 ? -0.585 9.153 3.713 1.00 97.38 93 ASN A CA 1
ATOM 737 C C . ASN A 1 93 ? -0.282 8.703 5.148 1.00 97.38 93 ASN A C 1
ATOM 739 O O . ASN A 1 93 ? -1.198 8.586 5.965 1.00 97.38 93 ASN A O 1
ATOM 743 N N . LEU A 1 94 ? 0.996 8.504 5.491 1.00 98.00 94 LEU A N 1
ATOM 744 C CA . LEU A 1 94 ? 1.403 8.095 6.836 1.00 98.00 94 LEU A CA 1
ATOM 745 C C . LEU A 1 94 ? 1.110 9.178 7.883 1.00 98.00 94 LEU A C 1
ATOM 747 O O . LEU A 1 94 ? 0.597 8.876 8.964 1.00 98.00 94 LEU A O 1
ATOM 751 N N . VAL A 1 95 ? 1.408 10.441 7.571 1.00 97.62 95 VAL A N 1
ATOM 752 C CA . VAL A 1 95 ? 1.118 11.576 8.461 1.00 97.62 95 VAL A CA 1
ATOM 753 C C . VAL A 1 95 ? -0.386 11.706 8.702 1.00 97.62 95 VAL A C 1
ATOM 755 O O . VAL A 1 95 ? -0.816 11.876 9.848 1.00 97.62 95 VAL A O 1
ATOM 758 N N . VAL A 1 96 ? -1.199 11.590 7.648 1.00 98.06 96 VAL A N 1
ATOM 759 C CA . VAL A 1 96 ? -2.664 11.633 7.754 1.00 98.06 96 VAL A CA 1
ATOM 760 C C . VAL A 1 96 ? -3.187 10.461 8.578 1.00 98.06 96 VAL A C 1
ATOM 762 O O . VAL A 1 96 ? -3.979 10.687 9.493 1.00 98.06 96 VAL A O 1
ATOM 765 N N . ALA A 1 97 ? -2.709 9.238 8.334 1.00 98.38 97 ALA A N 1
ATOM 766 C CA . ALA A 1 97 ? -3.113 8.058 9.095 1.00 98.38 97 ALA A CA 1
ATOM 767 C C . ALA A 1 97 ? -2.831 8.219 10.596 1.00 98.38 97 ALA A C 1
ATOM 769 O O . ALA A 1 97 ? -3.701 7.941 11.419 1.00 98.38 97 ALA A O 1
ATOM 770 N N . LYS A 1 98 ? -1.656 8.746 10.968 1.00 98.38 98 LYS A N 1
ATOM 771 C CA . LYS A 1 98 ? -1.304 9.011 12.374 1.00 98.38 98 LYS A CA 1
ATOM 772 C C . LYS A 1 98 ? -2.220 10.057 13.016 1.00 98.38 98 LYS A C 1
ATOM 774 O O . LYS A 1 98 ? -2.668 9.866 14.143 1.00 98.38 98 LYS A O 1
ATOM 779 N N . LYS A 1 99 ? -2.559 11.135 12.300 1.00 98.38 99 LYS A N 1
ATOM 780 C CA . LYS A 1 99 ? -3.515 12.147 12.791 1.00 98.38 99 LYS A CA 1
ATOM 781 C C . LYS A 1 99 ? -4.930 11.582 12.930 1.00 98.38 99 LYS A C 1
ATOM 783 O O . LYS A 1 99 ? -5.622 11.892 13.900 1.00 98.38 99 LYS A O 1
ATOM 788 N N . LEU A 1 100 ? -5.362 10.769 11.968 1.00 97.94 100 LEU A N 1
ATOM 789 C CA . LEU A 1 100 ? -6.676 10.136 11.981 1.00 97.94 100 LEU A CA 1
ATOM 790 C C . LEU A 1 100 ? -6.786 9.116 13.118 1.00 97.94 100 LEU A C 1
ATOM 792 O O . LEU A 1 100 ? -7.796 9.118 13.817 1.00 97.94 100 LEU A O 1
ATOM 796 N N . ARG A 1 101 ? -5.728 8.333 13.371 1.00 98.38 101 ARG A N 1
ATOM 797 C CA . ARG A 1 101 ? -5.627 7.426 14.521 1.00 98.38 101 ARG A CA 1
ATOM 798 C C . ARG A 1 101 ? -5.957 8.141 15.824 1.00 98.38 101 ARG A C 1
ATOM 800 O O . ARG A 1 101 ? -6.919 7.757 16.478 1.00 98.38 101 ARG A O 1
ATOM 807 N N . SER A 1 102 ? -5.251 9.229 16.142 1.00 98.06 102 SER A N 1
ATOM 808 C CA . SER A 1 102 ? -5.479 9.966 17.393 1.00 98.06 102 SER A CA 1
ATOM 809 C C . SER A 1 102 ? -6.918 10.476 17.540 1.00 98.06 102 SER A C 1
ATOM 811 O O . SER A 1 102 ? -7.465 10.473 18.640 1.00 98.06 102 SER A O 1
ATOM 813 N N . ARG A 1 103 ? -7.560 10.900 16.442 1.00 97.62 103 ARG A N 1
ATOM 814 C CA . ARG A 1 103 ? -8.960 11.361 16.467 1.00 97.62 103 ARG A CA 1
ATOM 815 C C . ARG A 1 103 ? -9.944 10.214 16.690 1.00 97.62 103 ARG A C 1
ATOM 817 O O . ARG A 1 103 ? -10.830 10.331 17.530 1.00 97.62 103 ARG A O 1
ATOM 824 N N . LEU A 1 104 ? -9.780 9.116 15.955 1.00 97.81 104 LEU A N 1
ATOM 825 C CA . LEU A 1 104 ? -10.649 7.9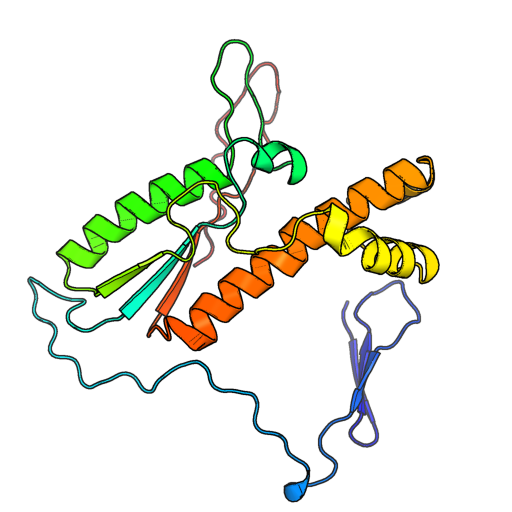42 16.056 1.00 97.81 104 LEU A CA 1
ATOM 826 C C . LEU A 1 104 ? -10.531 7.268 17.432 1.00 97.81 104 LEU A C 1
ATOM 828 O O . LEU A 1 104 ? -11.549 6.891 18.012 1.00 97.81 104 LEU A O 1
ATOM 832 N N . GLU A 1 105 ? -9.317 7.176 17.980 1.00 97.62 105 GLU A N 1
ATOM 833 C CA . GLU A 1 105 ? -9.072 6.696 19.348 1.00 97.62 105 GLU A CA 1
ATOM 834 C C . GLU A 1 105 ? -9.731 7.616 20.387 1.00 97.62 105 GLU A C 1
ATOM 836 O O . GLU A 1 105 ? -10.369 7.133 21.323 1.00 97.62 105 GLU A O 1
ATOM 841 N N . GLY A 1 106 ? -9.676 8.939 20.184 1.00 96.8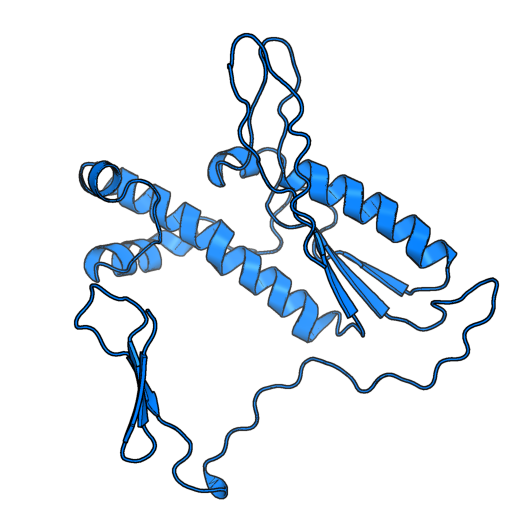8 106 GLY A N 1
ATOM 842 C CA . GLY A 1 106 ? -10.402 9.914 21.006 1.00 96.88 106 GLY A CA 1
ATOM 843 C C . GLY A 1 106 ? -11.921 9.694 21.018 1.00 96.88 106 GLY A C 1
ATOM 844 O O . GLY A 1 106 ? -12.565 9.912 22.041 1.00 96.88 106 GLY A O 1
ATOM 845 N N . TRP A 1 107 ? -12.487 9.182 19.921 1.00 97.00 107 TRP A N 1
ATOM 846 C CA . TRP A 1 107 ? -13.897 8.781 19.813 1.00 97.00 107 TRP A CA 1
ATOM 847 C C . TRP A 1 107 ? -14.183 7.344 20.281 1.00 97.00 107 TRP A C 1
ATOM 849 O O . TRP A 1 107 ? -15.315 6.870 20.167 1.00 97.00 107 TRP A O 1
ATOM 859 N N . GLY A 1 108 ? -13.189 6.645 20.834 1.00 96.12 108 GLY A N 1
ATOM 860 C CA . GLY A 1 108 ? -13.333 5.322 21.444 1.00 96.12 108 GLY A CA 1
ATOM 861 C C . GLY A 1 108 ? -13.052 4.128 20.528 1.00 96.12 108 GLY A C 1
ATOM 862 O O . GLY A 1 108 ? -13.263 2.996 20.965 1.00 96.12 108 GLY A O 1
ATOM 863 N N . ALA A 1 109 ? -12.589 4.343 19.294 1.00 95.88 109 ALA A N 1
ATOM 864 C CA . ALA A 1 109 ? -12.183 3.247 18.416 1.00 95.88 109 ALA A CA 1
ATOM 865 C C . ALA A 1 109 ? -10.860 2.612 18.880 1.00 95.88 109 ALA A C 1
ATOM 867 O O . ALA A 1 109 ? -9.980 3.293 19.402 1.00 95.88 109 ALA A O 1
ATOM 868 N N . GLU A 1 110 ? -10.685 1.320 18.615 1.00 96.06 110 GLU A N 1
ATOM 869 C CA . GLU A 1 110 ? -9.379 0.661 18.636 1.00 96.06 110 GLU A CA 1
ATOM 870 C C . GLU A 1 110 ? -8.791 0.739 17.222 1.00 96.06 110 GLU A C 1
ATOM 872 O O . GLU A 1 110 ? -9.378 0.214 16.270 1.00 96.06 110 GLU A O 1
ATOM 877 N N . VAL A 1 111 ? -7.664 1.434 17.064 1.00 97.94 111 VAL A N 1
ATOM 878 C CA . VAL A 1 111 ? -7.125 1.773 15.743 1.00 97.94 111 VAL A CA 1
ATOM 879 C C . VAL A 1 111 ? -5.750 1.159 15.533 1.00 97.94 111 VAL A C 1
ATOM 881 O O . VAL A 1 111 ? -4.855 1.282 16.364 1.00 97.94 111 VAL A O 1
ATOM 884 N N . PHE A 1 112 ? -5.573 0.544 14.370 1.00 98.00 112 PHE A N 1
ATOM 885 C CA . PHE A 1 112 ? -4.323 -0.062 13.928 1.00 98.00 112 PHE A CA 1
ATOM 886 C C . PHE A 1 112 ? -3.893 0.543 12.597 1.00 98.00 112 PHE A C 1
ATOM 888 O O . PHE A 1 112 ? -4.737 0.958 11.804 1.00 98.00 112 PHE A O 1
ATOM 895 N N . LEU A 1 113 ? -2.592 0.561 12.325 1.00 98.56 113 LEU A N 1
ATOM 896 C CA . LEU A 1 113 ? -2.055 0.927 11.017 1.00 98.56 113 LEU A CA 1
ATOM 897 C C . LEU A 1 113 ? -1.442 -0.307 10.354 1.00 98.56 113 LEU A C 1
ATOM 899 O O . LEU A 1 113 ? -0.860 -1.149 11.035 1.00 98.56 113 LEU A O 1
ATOM 903 N N . THR A 1 114 ? -1.537 -0.410 9.029 1.00 98.38 114 THR A N 1
ATOM 904 C CA . THR A 1 114 ? -0.827 -1.469 8.287 1.00 98.38 114 THR A CA 1
ATOM 905 C C . THR A 1 114 ? 0.687 -1.248 8.266 1.00 98.38 114 THR A C 1
ATOM 907 O O . THR A 1 114 ? 1.433 -2.220 8.221 1.00 98.38 114 THR A O 1
ATOM 910 N N . ARG A 1 115 ? 1.143 0.008 8.369 1.00 97.69 115 ARG A N 1
ATOM 911 C CA . ARG A 1 115 ? 2.545 0.397 8.585 1.00 97.69 115 ARG A CA 1
ATOM 912 C C . ARG A 1 115 ? 2.641 1.643 9.461 1.00 97.69 115 ARG A C 1
ATOM 914 O O . ARG A 1 115 ? 1.832 2.561 9.335 1.00 97.69 115 ARG A O 1
ATOM 921 N N . GLU A 1 116 ? 3.652 1.699 10.326 1.00 96.56 116 GLU A N 1
ATOM 922 C CA . GLU A 1 116 ? 3.891 2.847 11.220 1.00 96.56 116 GLU A CA 1
ATOM 923 C C . GLU A 1 116 ? 5.096 3.716 10.810 1.00 96.56 116 GLU A C 1
ATOM 925 O O . GLU A 1 116 ? 5.301 4.809 11.356 1.00 96.56 116 GLU A O 1
ATOM 930 N N . SER A 1 117 ? 5.854 3.273 9.807 1.00 96.88 117 SER A N 1
ATOM 931 C CA . SER A 1 117 ? 7.017 3.957 9.241 1.00 96.88 117 SER A CA 1
ATOM 932 C C . SER A 1 117 ? 6.956 3.979 7.708 1.00 96.88 117 SER A C 1
ATOM 934 O O . SER A 1 117 ? 5.966 3.569 7.091 1.00 96.88 117 SER A O 1
ATOM 936 N N . THR A 1 118 ? 8.008 4.513 7.094 1.00 95.88 118 THR A N 1
ATOM 937 C CA . THR A 1 118 ? 8.251 4.459 5.647 1.00 95.88 118 THR A CA 1
ATOM 938 C C . THR A 1 118 ? 8.752 3.095 5.183 1.00 95.88 118 THR A C 1
ATOM 940 O O . THR A 1 118 ? 8.873 2.889 3.981 1.00 95.88 118 THR A O 1
ATOM 943 N N . GLU A 1 119 ? 9.039 2.174 6.107 1.00 96.44 119 GLU A N 1
ATOM 944 C CA . GLU A 1 119 ? 9.529 0.847 5.755 1.00 96.44 119 GLU A CA 1
ATOM 945 C C . GLU A 1 119 ? 8.419 -0.028 5.155 1.00 96.44 119 GLU A C 1
ATOM 947 O O . GLU A 1 119 ? 7.271 0.037 5.614 1.00 96.44 119 GLU A O 1
ATOM 952 N N . PRO A 1 120 ? 8.754 -0.878 4.168 1.00 97.38 120 PRO A N 1
ATOM 953 C CA . PRO A 1 120 ? 7.821 -1.842 3.603 1.00 97.38 120 PRO A CA 1
ATOM 954 C C . PRO A 1 120 ? 7.378 -2.867 4.648 1.00 97.38 120 PRO A C 1
ATOM 956 O O . PRO A 1 120 ? 8.173 -3.314 5.479 1.00 97.38 120 PRO A O 1
ATOM 959 N N . VAL A 1 121 ? 6.119 -3.294 4.568 1.00 98.12 121 VAL A N 1
ATOM 960 C CA . VAL A 1 121 ? 5.580 -4.387 5.389 1.00 98.12 121 VAL A CA 1
ATOM 961 C C . VAL A 1 121 ? 6.052 -5.740 4.865 1.00 98.12 121 VAL A C 1
ATOM 963 O O . VAL A 1 121 ? 6.241 -6.682 5.639 1.00 98.12 121 VAL A O 1
ATOM 966 N N . THR A 1 122 ? 6.244 -5.861 3.551 1.00 98.19 122 THR A N 1
ATOM 967 C CA . THR A 1 122 ? 6.794 -7.073 2.952 1.00 98.19 122 THR A CA 1
ATOM 968 C C . THR A 1 122 ? 8.259 -7.285 3.343 1.00 98.19 122 THR A C 1
ATOM 970 O O . THR A 1 122 ? 9.077 -6.361 3.357 1.00 98.19 122 THR A O 1
ATOM 973 N N . ALA A 1 123 ? 8.615 -8.541 3.617 1.00 97.88 123 ALA A N 1
ATOM 974 C CA . ALA A 1 123 ? 10.007 -8.944 3.808 1.00 97.88 123 ALA A CA 1
ATOM 975 C C . ALA A 1 123 ? 10.773 -9.050 2.477 1.00 97.88 123 ALA A C 1
ATOM 977 O O . ALA A 1 123 ? 11.998 -9.011 2.480 1.00 97.88 123 ALA A O 1
ATOM 978 N N . LEU A 1 124 ? 10.057 -9.166 1.352 1.00 98.19 124 LEU A N 1
ATOM 979 C CA . LEU A 1 124 ? 10.661 -9.263 0.024 1.00 98.19 124 LEU A CA 1
ATOM 980 C C . LEU A 1 124 ? 11.269 -7.927 -0.401 1.00 98.19 124 LEU A C 1
ATOM 982 O O . LEU A 1 124 ? 10.825 -6.855 0.012 1.00 98.19 124 LEU A O 1
ATOM 986 N N . ARG A 1 125 ? 12.267 -7.986 -1.269 1.00 97.69 125 ARG A N 1
ATOM 987 C CA . ARG A 1 125 ? 12.884 -6.846 -1.947 1.00 97.69 125 ARG A CA 1
ATOM 988 C C . ARG A 1 125 ? 12.878 -7.086 -3.457 1.00 97.69 125 ARG A C 1
ATOM 990 O O . ARG A 1 125 ? 12.669 -8.221 -3.881 1.00 97.69 125 ARG A O 1
ATOM 997 N N . PRO A 1 126 ? 13.123 -6.055 -4.291 1.00 98.00 126 PRO A N 1
ATOM 998 C CA . PRO A 1 126 ? 13.140 -6.224 -5.747 1.00 98.00 126 PRO A CA 1
ATOM 999 C C . PRO A 1 126 ? 14.026 -7.388 -6.215 1.00 98.00 126 PRO A C 1
ATOM 1001 O O . PRO A 1 126 ? 13.637 -8.146 -7.096 1.00 98.00 126 PRO A O 1
ATOM 1004 N N . LYS A 1 127 ? 15.175 -7.593 -5.563 1.00 97.56 127 LYS A N 1
ATOM 1005 C CA . LYS A 1 127 ? 16.090 -8.695 -5.877 1.00 97.56 127 LYS A CA 1
ATOM 1006 C C . LYS A 1 127 ? 15.454 -10.082 -5.713 1.00 97.56 127 LYS A C 1
ATOM 1008 O O . LYS A 1 127 ? 15.671 -10.955 -6.543 1.00 97.56 127 LYS A O 1
ATOM 1013 N N . ASP A 1 128 ? 14.621 -10.272 -4.691 1.00 98.38 128 ASP A N 1
ATOM 1014 C CA . ASP A 1 128 ? 13.936 -11.550 -4.438 1.00 98.38 128 ASP A CA 1
ATOM 1015 C C . ASP A 1 128 ? 12.864 -11.864 -5.497 1.00 98.38 128 ASP A C 1
ATOM 1017 O O . ASP A 1 128 ? 12.301 -12.957 -5.520 1.00 98.38 128 ASP A O 1
ATOM 1021 N N . LEU A 1 129 ? 12.549 -10.894 -6.361 1.00 98.25 129 LEU A N 1
ATOM 1022 C CA . LEU A 1 129 ? 11.503 -10.975 -7.374 1.00 98.25 129 LEU A CA 1
ATOM 1023 C C . LEU A 1 129 ? 12.058 -11.071 -8.799 1.00 98.25 129 LEU A C 1
ATOM 1025 O O . LEU A 1 129 ? 11.264 -11.135 -9.732 1.00 98.25 129 LEU A O 1
ATOM 1029 N N . GLU A 1 130 ? 13.381 -11.115 -8.987 1.00 98.12 130 GLU A N 1
ATOM 1030 C CA . GLU A 1 130 ? 14.012 -11.158 -10.315 1.00 98.12 130 GLU A CA 1
ATOM 1031 C C . GLU A 1 130 ? 13.588 -12.382 -11.135 1.00 98.12 130 GLU A C 1
ATOM 1033 O O . GLU A 1 130 ? 13.290 -12.251 -12.319 1.00 98.12 130 GLU A O 1
ATOM 1038 N N . GLU A 1 131 ? 13.478 -13.560 -10.520 1.00 98.06 131 GLU A N 1
ATOM 1039 C CA . GLU A 1 131 ? 13.027 -14.765 -11.229 1.00 98.06 131 GLU A CA 1
ATOM 1040 C C . GLU A 1 131 ? 11.582 -14.613 -11.734 1.00 98.06 131 GLU A C 1
ATOM 1042 O O . GLU A 1 131 ? 11.272 -14.900 -12.893 1.00 98.06 131 GLU A O 1
ATOM 1047 N N . LEU A 1 132 ? 10.697 -14.079 -10.885 1.00 97.06 132 LEU A N 1
ATOM 1048 C CA . LEU A 1 132 ? 9.313 -13.804 -11.262 1.00 97.06 132 LEU A CA 1
ATOM 1049 C C . LEU A 1 132 ? 9.229 -12.699 -12.324 1.00 97.06 132 LEU A C 1
ATOM 1051 O O . LEU A 1 132 ? 8.431 -12.796 -13.253 1.00 97.06 132 LEU A O 1
ATOM 1055 N N . ALA A 1 133 ? 10.064 -11.668 -12.209 1.00 97.38 133 ALA A N 1
ATOM 1056 C CA . ALA A 1 133 ? 10.149 -10.577 -13.167 1.00 97.38 133 ALA A CA 1
ATOM 1057 C C . ALA A 1 133 ? 10.607 -11.066 -14.546 1.00 97.38 133 ALA A C 1
ATOM 1059 O O . ALA A 1 133 ? 10.010 -10.692 -15.555 1.00 97.38 133 ALA A O 1
ATOM 1060 N N . ALA A 1 134 ? 11.614 -11.943 -14.601 1.00 97.69 134 ALA A N 1
ATOM 1061 C CA . ALA A 1 134 ? 12.073 -12.559 -15.841 1.00 97.69 134 ALA A CA 1
ATOM 1062 C C . ALA A 1 134 ? 10.942 -13.343 -16.516 1.00 97.69 134 ALA A C 1
ATOM 1064 O O . ALA A 1 134 ? 10.680 -13.133 -17.699 1.00 97.69 134 ALA A O 1
ATOM 1065 N N . LYS A 1 135 ? 10.203 -14.144 -15.740 1.00 96.75 135 LYS A N 1
ATOM 1066 C CA . LYS A 1 135 ? 9.029 -14.868 -16.235 1.00 96.75 135 LYS A CA 1
ATOM 1067 C C . LYS A 1 135 ? 7.959 -13.928 -16.799 1.00 96.75 135 LYS A C 1
ATOM 1069 O O . LYS A 1 135 ? 7.438 -14.181 -17.878 1.00 96.75 135 LYS A O 1
ATOM 1074 N N . TYR A 1 136 ? 7.659 -12.827 -16.108 1.00 94.50 136 TYR A N 1
ATOM 1075 C CA . TYR A 1 136 ? 6.686 -11.834 -16.582 1.00 94.50 136 TYR A CA 1
ATOM 1076 C C . TYR A 1 136 ? 7.101 -11.208 -17.918 1.00 94.50 136 TYR A C 1
ATOM 1078 O O . TYR A 1 136 ? 6.251 -10.980 -18.778 1.00 94.50 136 TYR A O 1
ATOM 1086 N N . LEU A 1 137 ? 8.398 -10.942 -18.092 1.00 94.44 137 LEU A N 1
ATOM 1087 C CA . LEU A 1 137 ? 8.945 -10.421 -19.343 1.00 94.44 137 LEU A CA 1
ATOM 10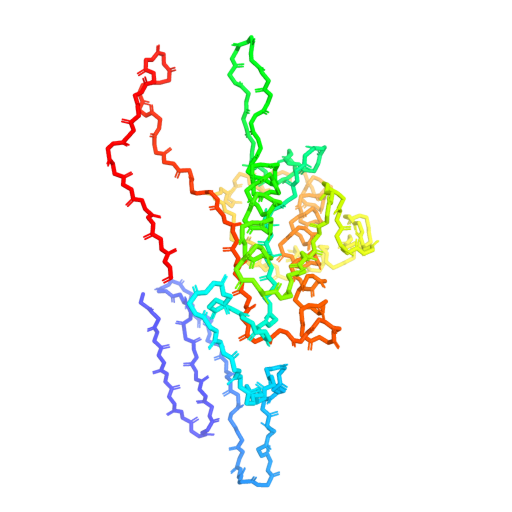88 C C . LEU A 1 137 ? 8.856 -11.448 -20.476 1.00 94.44 137 LEU A C 1
ATOM 1090 O O . LEU A 1 137 ? 8.437 -11.093 -21.575 1.00 94.44 137 LEU A O 1
ATOM 1094 N N . ASP A 1 138 ? 9.222 -12.703 -20.213 1.00 94.06 138 ASP A N 1
ATOM 1095 C CA . ASP A 1 138 ? 9.236 -13.764 -21.228 1.00 94.06 138 ASP A CA 1
ATOM 1096 C C . ASP A 1 138 ? 7.824 -14.165 -21.677 1.00 94.06 138 ASP A C 1
ATOM 1098 O O . ASP A 1 138 ? 7.602 -14.446 -22.852 1.00 94.06 138 ASP A O 1
ATOM 1102 N N . GLU A 1 139 ? 6.854 -14.131 -20.762 1.00 92.19 139 GLU A N 1
ATOM 1103 C CA . GLU A 1 139 ? 5.440 -14.383 -21.059 1.00 92.19 139 GLU A CA 1
ATOM 1104 C C . GLU A 1 139 ? 4.717 -13.161 -21.648 1.00 92.19 139 GLU A C 1
ATOM 1106 O O . GLU A 1 139 ? 3.542 -13.255 -21.997 1.00 92.19 139 GLU A O 1
ATOM 1111 N N . GLY A 1 140 ? 5.382 -12.004 -21.750 1.00 85.88 140 GLY A N 1
ATOM 1112 C CA . GLY A 1 140 ? 4.772 -10.783 -22.276 1.00 85.88 140 GLY A CA 1
ATOM 1113 C C . GLY A 1 140 ? 3.603 -10.267 -21.430 1.00 85.88 140 GLY A C 1
ATOM 1114 O O . GLY A 1 140 ? 2.671 -9.675 -21.977 1.00 85.88 140 GLY A O 1
ATOM 1115 N N . GLN A 1 141 ? 3.642 -10.488 -20.109 1.00 83.94 141 GLN A N 1
ATOM 1116 C CA . GLN A 1 141 ? 2.594 -10.054 -19.183 1.00 83.94 141 GLN A CA 1
ATOM 1117 C C . GLN A 1 141 ? 2.356 -8.545 -19.304 1.00 83.94 141 GLN A C 1
ATOM 1119 O O . GLN A 1 141 ? 3.304 -7.758 -19.370 1.00 83.94 141 GLN A O 1
ATOM 1124 N N . ASP A 1 142 ? 1.092 -8.111 -19.279 1.00 82.81 142 ASP A N 1
ATOM 1125 C CA . ASP A 1 142 ? 0.824 -6.676 -19.224 1.00 82.81 142 ASP A CA 1
ATOM 1126 C C . ASP A 1 142 ? 1.084 -6.120 -17.822 1.00 82.81 142 ASP A C 1
ATOM 1128 O O . ASP A 1 142 ? 0.398 -6.426 -16.847 1.00 82.81 142 ASP A O 1
ATOM 1132 N N . LEU A 1 143 ? 2.067 -5.232 -17.761 1.00 86.00 143 LEU A N 1
ATOM 1133 C CA . LEU A 1 143 ? 2.542 -4.550 -16.568 1.00 86.00 143 LEU A CA 1
ATOM 1134 C C . LEU A 1 143 ? 1.770 -3.250 -16.264 1.00 86.00 143 LEU A C 1
ATOM 1136 O O . LEU A 1 143 ? 2.055 -2.587 -15.263 1.00 86.00 143 LEU A O 1
ATOM 1140 N N . ASN A 1 144 ? 0.807 -2.866 -17.115 1.00 83.69 144 ASN A N 1
ATOM 1141 C CA . ASN A 1 144 ? 0.045 -1.617 -17.031 1.00 83.69 144 ASN A CA 1
ATOM 1142 C C . ASN A 1 144 ? 0.975 -0.391 -16.921 1.00 83.69 144 ASN A C 1
ATOM 1144 O O . ASN A 1 144 ? 0.921 0.399 -15.970 1.00 83.69 144 ASN A O 1
ATOM 1148 N N . LEU A 1 145 ? 1.910 -0.295 -17.868 1.00 83.56 145 LEU A N 1
ATOM 1149 C CA . LEU A 1 145 ? 2.880 0.794 -17.955 1.00 83.56 145 LEU A CA 1
ATOM 1150 C C . LEU A 1 145 ? 2.300 1.952 -18.767 1.00 83.56 145 LEU A C 1
ATOM 1152 O O . LEU A 1 145 ? 1.708 1.741 -19.821 1.00 83.56 145 LEU A O 1
ATOM 1156 N N . ALA A 1 146 ? 2.555 3.187 -18.332 1.00 81.25 146 ALA A N 1
ATOM 1157 C CA . ALA A 1 146 ? 2.112 4.381 -19.056 1.00 81.25 146 ALA A CA 1
ATOM 1158 C C . ALA A 1 146 ? 2.766 4.523 -20.448 1.00 81.25 146 ALA A C 1
ATOM 1160 O O . ALA A 1 146 ? 2.182 5.117 -21.350 1.00 81.25 146 ALA A O 1
ATOM 1161 N N . ARG A 1 147 ? 3.988 3.995 -20.627 1.00 84.31 147 ARG A N 1
ATOM 1162 C CA . ARG A 1 147 ? 4.767 4.070 -21.878 1.00 84.31 147 ARG A CA 1
ATOM 1163 C C . ARG A 1 147 ? 5.381 2.705 -22.236 1.00 84.31 147 ARG A C 1
ATOM 1165 O O . ARG A 1 147 ? 6.587 2.522 -22.071 1.00 84.31 147 ARG A O 1
ATOM 1172 N N . PRO A 1 148 ? 4.578 1.738 -22.714 1.00 87.50 148 PRO A N 1
ATOM 1173 C CA . PRO A 1 148 ? 5.036 0.365 -22.934 1.00 87.50 148 PRO A CA 1
ATOM 1174 C C . PRO A 1 148 ? 6.114 0.251 -24.023 1.00 87.50 148 PRO A C 1
ATOM 1176 O O . PRO A 1 148 ? 7.057 -0.513 -23.854 1.00 87.50 148 PRO A O 1
ATOM 1179 N N . GLU A 1 149 ? 6.046 1.041 -25.101 1.00 89.31 149 GLU A N 1
ATOM 1180 C CA . GLU A 1 149 ? 7.055 0.975 -26.175 1.00 89.31 149 GLU A CA 1
ATOM 1181 C C . GLU A 1 149 ? 8.424 1.501 -25.733 1.00 89.31 149 GLU A C 1
ATOM 1183 O O . GLU A 1 149 ? 9.450 0.880 -25.999 1.00 89.31 149 GLU A O 1
ATOM 1188 N N . ALA A 1 150 ? 8.443 2.610 -24.985 1.00 91.25 150 ALA A N 1
ATOM 1189 C CA . ALA A 1 150 ? 9.680 3.140 -24.414 1.00 91.25 150 ALA A CA 1
ATOM 1190 C C . ALA A 1 150 ? 10.316 2.140 -23.439 1.00 91.25 150 ALA A C 1
ATOM 1192 O O . ALA A 1 150 ? 11.535 2.022 -23.393 1.00 91.25 150 ALA A O 1
ATOM 1193 N N . PHE A 1 151 ? 9.493 1.399 -22.692 1.00 93.19 151 PHE A N 1
ATOM 1194 C CA . PHE A 1 151 ? 9.962 0.336 -21.812 1.00 93.19 151 PHE A CA 1
ATOM 1195 C C . PHE A 1 151 ? 10.580 -0.839 -22.586 1.00 93.19 151 PHE A C 1
ATOM 1197 O O . PHE A 1 151 ? 11.668 -1.286 -22.237 1.00 93.19 151 PHE A O 1
ATOM 1204 N N . ARG A 1 152 ? 9.935 -1.311 -23.663 1.00 90.94 152 ARG A N 1
ATOM 1205 C CA . ARG A 1 152 ? 10.446 -2.422 -24.491 1.00 90.94 152 ARG A CA 1
ATOM 1206 C C . ARG A 1 152 ? 11.781 -2.108 -25.166 1.00 90.94 152 ARG A C 1
ATOM 1208 O O . ARG A 1 152 ? 12.555 -3.024 -25.424 1.00 90.94 152 ARG A O 1
ATOM 1215 N N . ALA A 1 153 ? 12.049 -0.833 -25.441 1.00 94.31 153 ALA A N 1
ATOM 1216 C CA . ALA A 1 153 ? 13.313 -0.378 -26.013 1.00 94.31 153 ALA A CA 1
ATOM 1217 C C . ALA A 1 153 ? 14.485 -0.375 -25.009 1.00 94.31 153 ALA A C 1
ATOM 1219 O O . ALA A 1 153 ? 15.633 -0.204 -25.418 1.00 94.31 153 ALA A O 1
ATOM 1220 N N . LEU A 1 154 ? 14.226 -0.540 -23.705 1.00 95.81 154 LEU A N 1
ATOM 1221 C CA . LEU A 1 154 ? 15.274 -0.572 -22.683 1.00 95.81 154 LEU A CA 1
ATOM 1222 C C . LEU A 1 154 ? 16.098 -1.869 -22.767 1.00 95.81 154 LEU A C 1
ATOM 1224 O O . LEU A 1 154 ? 15.564 -2.911 -23.155 1.00 95.81 154 LEU A O 1
ATOM 1228 N N . PRO A 1 155 ? 17.371 -1.860 -22.331 1.00 97.81 155 PRO A N 1
ATOM 1229 C CA . PRO A 1 155 ? 18.144 -3.086 -22.155 1.00 97.81 155 PRO A CA 1
ATOM 1230 C C . PRO A 1 155 ? 17.428 -4.086 -21.237 1.00 97.81 155 PRO A C 1
ATOM 1232 O O . PRO A 1 155 ? 16.753 -3.691 -20.285 1.00 97.81 155 PRO A O 1
ATOM 1235 N N . ARG A 1 156 ? 17.611 -5.390 -21.481 1.00 95.81 156 ARG A N 1
ATOM 1236 C CA . ARG A 1 156 ? 16.936 -6.460 -20.720 1.00 95.81 156 ARG A CA 1
ATOM 1237 C C . ARG A 1 156 ? 17.179 -6.366 -19.210 1.00 95.81 156 ARG A C 1
ATOM 1239 O O . ARG A 1 156 ? 16.258 -6.609 -18.440 1.00 95.81 156 ARG A O 1
ATOM 1246 N N . GLU A 1 157 ? 18.383 -5.986 -18.794 1.00 97.00 157 GLU A N 1
ATOM 1247 C CA . GLU A 1 157 ? 18.730 -5.776 -17.383 1.00 97.00 157 GLU A CA 1
ATOM 1248 C C . GLU A 1 157 ? 17.899 -4.652 -16.741 1.00 97.00 157 GLU A C 1
ATOM 1250 O O . GLU A 1 157 ? 17.377 -4.798 -15.639 1.00 97.00 157 GLU A O 1
ATOM 1255 N N . GLU A 1 158 ? 17.705 -3.545 -17.458 1.00 96.81 158 GLU A N 1
ATOM 1256 C CA . GLU A 1 158 ? 16.885 -2.429 -16.988 1.00 96.81 158 GLU A CA 1
ATOM 1257 C C . GLU A 1 158 ? 15.396 -2.808 -16.955 1.00 96.81 158 GLU A C 1
ATOM 1259 O O . GLU A 1 158 ? 14.692 -2.453 -16.006 1.00 96.81 158 GLU A O 1
ATOM 1264 N N . GLN A 1 159 ? 14.917 -3.567 -17.946 1.00 96.88 159 GLN A N 1
ATOM 1265 C CA . GLN A 1 159 ? 13.561 -4.121 -17.918 1.00 96.88 159 GLN A CA 1
ATOM 1266 C C . GLN A 1 159 ? 13.362 -5.012 -16.689 1.00 96.88 159 GLN A C 1
ATOM 1268 O O . GLN A 1 159 ? 12.388 -4.832 -15.961 1.00 96.88 159 GLN A O 1
ATOM 1273 N N . LEU A 1 160 ? 14.304 -5.923 -16.428 1.00 97.88 160 LEU A N 1
ATOM 1274 C CA . LEU A 1 160 ? 14.265 -6.822 -15.278 1.00 97.88 160 LEU A CA 1
ATOM 1275 C C . LEU A 1 160 ? 14.193 -6.036 -13.966 1.00 97.88 160 LEU A C 1
ATOM 1277 O O . LEU A 1 160 ? 13.274 -6.257 -13.181 1.00 97.88 160 LEU A O 1
ATOM 1281 N N . ARG A 1 161 ? 15.090 -5.059 -13.777 1.00 97.12 161 ARG A N 1
ATOM 1282 C CA . ARG A 1 161 ? 15.113 -4.192 -12.590 1.00 97.12 161 ARG A CA 1
ATOM 1283 C C . ARG A 1 161 ? 13.764 -3.509 -12.360 1.00 97.12 161 ARG A C 1
ATOM 1285 O O . ARG A 1 161 ? 13.194 -3.622 -11.279 1.00 97.12 161 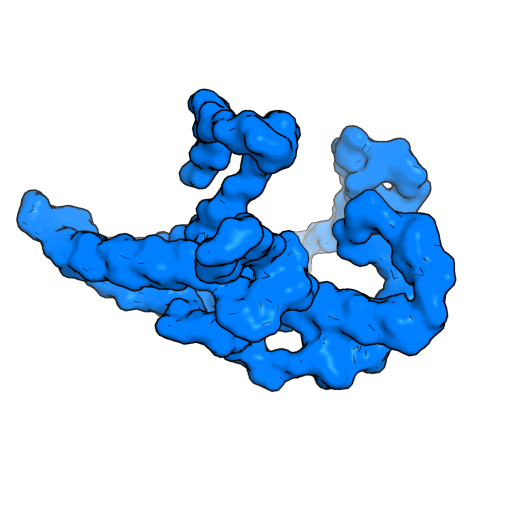ARG A O 1
ATOM 1292 N N . ARG A 1 162 ? 13.214 -2.851 -13.385 1.00 95.56 162 ARG A N 1
ATOM 1293 C CA . ARG A 1 162 ? 11.940 -2.117 -13.279 1.00 95.56 162 ARG A CA 1
ATOM 1294 C C . ARG A 1 162 ? 10.745 -3.035 -13.018 1.00 95.56 162 ARG A C 1
ATOM 1296 O O . ARG A 1 162 ? 9.829 -2.646 -12.298 1.00 95.56 162 ARG A O 1
ATOM 1303 N N . VAL A 1 163 ? 10.726 -4.243 -13.586 1.00 97.25 163 VAL A N 1
ATOM 1304 C CA . VAL A 1 163 ? 9.656 -5.218 -13.308 1.00 97.25 163 VAL A CA 1
ATOM 1305 C C . VAL A 1 163 ? 9.774 -5.767 -11.894 1.00 97.25 163 VAL A C 1
ATOM 1307 O O . VAL A 1 163 ? 8.760 -5.859 -11.208 1.00 97.25 163 VAL A O 1
ATOM 1310 N N . SER A 1 164 ? 10.983 -6.059 -11.420 1.00 98.12 164 SER A N 1
ATOM 1311 C CA . SER A 1 164 ? 11.231 -6.442 -10.028 1.00 98.12 164 SER A CA 1
ATOM 1312 C C . SER A 1 164 ? 10.749 -5.378 -9.039 1.00 98.12 164 SER A C 1
ATOM 1314 O O . SER A 1 164 ? 10.067 -5.696 -8.065 1.00 98.12 164 SER A O 1
ATOM 1316 N N . GLU A 1 165 ? 11.047 -4.107 -9.310 1.00 97.19 165 GLU A N 1
ATOM 1317 C CA . GLU A 1 165 ? 10.553 -2.964 -8.535 1.00 97.19 165 GLU A CA 1
ATOM 1318 C C . GLU A 1 165 ? 9.019 -2.885 -8.566 1.00 97.19 165 GLU A C 1
ATOM 1320 O O . GLU A 1 165 ? 8.375 -2.804 -7.520 1.00 97.19 165 GLU A O 1
ATOM 1325 N N . LEU A 1 166 ? 8.411 -3.001 -9.750 1.00 95.69 166 LEU A N 1
ATOM 1326 C CA . LEU A 1 166 ? 6.957 -2.994 -9.920 1.00 95.69 166 LEU A CA 1
ATOM 1327 C C . LEU A 1 166 ? 6.277 -4.122 -9.138 1.00 95.69 166 LEU A C 1
ATOM 1329 O O . LEU A 1 166 ? 5.283 -3.884 -8.448 1.00 95.69 166 LEU A O 1
ATOM 1333 N N . LEU A 1 167 ? 6.806 -5.343 -9.217 1.00 97.25 167 LEU A N 1
ATOM 1334 C CA . LEU A 1 167 ? 6.305 -6.490 -8.461 1.00 97.25 167 LEU A CA 1
ATOM 1335 C C . LEU A 1 167 ? 6.463 -6.274 -6.954 1.00 97.25 167 LEU A C 1
ATOM 1337 O O . LEU A 1 167 ? 5.582 -6.663 -6.186 1.00 97.25 167 LEU A O 1
ATOM 1341 N N . PHE A 1 168 ? 7.538 -5.620 -6.524 1.00 98.12 168 PHE A N 1
ATOM 1342 C CA . PHE A 1 168 ? 7.764 -5.308 -5.120 1.00 98.12 168 PHE A CA 1
ATOM 1343 C C . PHE A 1 168 ? 6.662 -4.397 -4.559 1.00 98.12 168 PHE A C 1
ATOM 1345 O O . PHE A 1 168 ? 5.945 -4.816 -3.647 1.00 98.12 168 PHE A O 1
ATOM 1352 N N . TYR A 1 169 ? 6.450 -3.204 -5.122 1.00 95.44 169 TYR A N 1
ATOM 1353 C CA . TYR A 1 169 ? 5.511 -2.247 -4.520 1.00 95.44 169 TYR A CA 1
ATOM 1354 C C . TYR A 1 169 ? 4.041 -2.476 -4.922 1.00 95.44 169 TYR A C 1
ATOM 1356 O O . TYR A 1 169 ? 3.144 -2.213 -4.121 1.00 95.44 169 TYR A O 1
ATOM 1364 N N . ARG A 1 170 ? 3.746 -3.008 -6.124 1.00 94.31 170 ARG A N 1
ATOM 1365 C CA . ARG A 1 170 ? 2.352 -3.256 -6.571 1.00 94.31 170 ARG A CA 1
ATOM 1366 C C . ARG A 1 170 ? 1.805 -4.618 -6.176 1.00 94.31 170 ARG A C 1
ATOM 1368 O O . ARG A 1 170 ? 0.590 -4.789 -6.145 1.00 94.31 170 ARG A O 1
ATOM 1375 N N . VAL A 1 171 ? 2.666 -5.603 -5.925 1.00 94.75 171 VAL A N 1
ATOM 1376 C CA . VAL A 1 171 ? 2.217 -6.976 -5.661 1.00 94.75 171 VAL A CA 1
ATOM 1377 C C . VAL A 1 171 ? 2.624 -7.417 -4.269 1.00 94.75 171 VAL A C 1
ATOM 1379 O O . VAL A 1 171 ? 1.746 -7.679 -3.448 1.00 94.75 171 VAL A O 1
ATOM 1382 N N . ALA A 1 172 ? 3.923 -7.494 -3.985 1.00 98.00 172 ALA A N 1
ATOM 1383 C CA . ALA A 1 172 ? 4.412 -8.020 -2.717 1.00 98.00 172 ALA A CA 1
ATOM 1384 C C . ALA A 1 172 ? 3.957 -7.156 -1.532 1.00 98.00 172 ALA A C 1
ATOM 1386 O O . ALA A 1 172 ? 3.363 -7.681 -0.592 1.00 98.00 172 ALA A O 1
ATOM 1387 N N . GLU A 1 173 ? 4.159 -5.840 -1.602 1.00 98.12 173 GLU A N 1
ATOM 1388 C CA . GLU A 1 173 ? 3.796 -4.919 -0.522 1.00 98.12 173 GLU A CA 1
ATOM 1389 C C . GLU A 1 173 ? 2.279 -4.845 -0.299 1.00 98.12 173 GLU A C 1
ATOM 1391 O O . GLU A 1 173 ? 1.805 -4.958 0.833 1.00 98.12 173 GLU A O 1
ATOM 1396 N N . ILE A 1 174 ? 1.485 -4.729 -1.370 1.00 96.81 174 ILE A N 1
ATOM 1397 C CA . ILE A 1 174 ? 0.015 -4.704 -1.264 1.00 96.81 174 ILE A CA 1
ATOM 1398 C C . ILE A 1 174 ? -0.511 -6.012 -0.661 1.00 96.81 174 ILE A C 1
ATOM 1400 O O . ILE A 1 174 ? -1.371 -5.984 0.221 1.00 96.81 174 ILE A O 1
ATOM 1404 N N . ARG A 1 175 ? 0.020 -7.168 -1.084 1.00 97.19 175 ARG A N 1
ATOM 1405 C CA . ARG A 1 175 ? -0.381 -8.469 -0.529 1.00 97.19 175 ARG A CA 1
ATOM 1406 C C . ARG A 1 175 ? 0.043 -8.631 0.927 1.00 97.19 175 ARG A C 1
ATOM 1408 O O . ARG A 1 175 ? -0.741 -9.164 1.705 1.00 97.19 175 ARG A O 1
ATOM 1415 N N . ALA A 1 176 ? 1.226 -8.151 1.312 1.00 98.31 176 ALA A N 1
ATOM 1416 C CA . ALA A 1 176 ? 1.682 -8.192 2.699 1.00 98.31 176 ALA A CA 1
ATOM 1417 C C . ALA A 1 176 ? 0.769 -7.363 3.618 1.00 98.31 176 ALA A C 1
ATOM 1419 O O . ALA A 1 176 ? 0.332 -7.856 4.662 1.00 98.31 176 ALA A O 1
ATOM 1420 N N . ARG A 1 177 ? 0.395 -6.146 3.196 1.00 97.81 177 ARG A N 1
ATOM 1421 C CA . ARG A 1 177 ? -0.573 -5.305 3.921 1.00 97.81 177 ARG A CA 1
ATOM 1422 C C . ARG A 1 177 ? -1.959 -5.951 3.977 1.00 97.81 177 ARG A C 1
ATOM 1424 O O . ARG A 1 177 ? -2.571 -5.986 5.044 1.00 97.81 177 ARG A O 1
ATOM 1431 N N . ALA A 1 178 ? -2.427 -6.545 2.879 1.00 95.94 178 ALA A N 1
ATOM 1432 C CA . ALA A 1 178 ? -3.696 -7.271 2.853 1.00 95.94 178 ALA A CA 1
ATOM 1433 C C . ALA A 1 178 ? -3.697 -8.491 3.792 1.00 95.94 178 ALA A C 1
ATOM 1435 O O . ALA A 1 178 ? -4.661 -8.686 4.528 1.00 95.94 178 ALA A O 1
ATOM 1436 N N . ALA A 1 179 ? -2.621 -9.283 3.820 1.00 95.75 179 ALA A N 1
ATOM 1437 C CA . ALA A 1 179 ? -2.480 -10.419 4.731 1.00 95.75 179 ALA A CA 1
ATOM 1438 C C . ALA A 1 179 ? -2.475 -9.962 6.198 1.00 95.75 179 ALA A C 1
ATOM 1440 O O . ALA A 1 179 ? -3.178 -10.532 7.031 1.00 95.75 179 ALA A O 1
ATOM 1441 N N . LEU A 1 180 ? -1.766 -8.872 6.517 1.00 96.69 180 LEU A N 1
ATOM 1442 C CA . LEU A 1 180 ? -1.795 -8.262 7.848 1.00 96.69 180 LEU A CA 1
ATOM 1443 C C . LEU A 1 180 ? -3.227 -7.883 8.269 1.00 96.69 180 LEU A C 1
ATOM 1445 O O . LEU A 1 180 ? -3.657 -8.244 9.367 1.00 96.69 180 LEU A O 1
ATOM 1449 N N . VAL A 1 181 ? -3.982 -7.215 7.391 1.00 95.44 181 VAL A N 1
ATOM 1450 C CA . VAL A 1 181 ? -5.391 -6.856 7.630 1.00 95.44 181 VAL A CA 1
ATOM 1451 C C . VAL A 1 181 ? -6.251 -8.101 7.843 1.00 95.44 181 VAL A C 1
ATOM 1453 O O . VAL A 1 181 ? -6.987 -8.187 8.826 1.00 95.44 181 VAL A O 1
ATOM 1456 N N . ASN A 1 182 ? -6.154 -9.062 6.931 1.00 93.44 182 ASN A N 1
ATOM 1457 C CA . ASN A 1 182 ? -7.079 -10.183 6.824 1.00 93.44 182 ASN A CA 1
ATOM 1458 C C . ASN A 1 182 ? -6.828 -11.290 7.850 1.00 93.44 182 ASN A C 1
ATOM 1460 O O . ASN A 1 182 ? -7.775 -11.923 8.318 1.00 93.44 182 ASN A O 1
ATOM 1464 N N . GLU A 1 183 ? -5.570 -11.536 8.201 1.00 92.69 183 GLU A N 1
ATOM 1465 C CA . GLU A 1 183 ? -5.178 -12.703 8.994 1.00 92.69 183 GLU A CA 1
ATOM 1466 C C . GLU A 1 183 ? -4.862 -12.334 10.442 1.00 92.69 183 GLU A C 1
ATOM 1468 O O . GLU A 1 183 ? -5.180 -13.099 11.352 1.00 92.69 183 GLU A O 1
ATOM 1473 N N . LYS A 1 184 ? -4.283 -11.147 10.673 1.00 93.44 184 LYS A N 1
ATOM 1474 C CA . LYS A 1 184 ? -3.832 -10.720 12.006 1.00 93.44 184 LYS A CA 1
ATOM 1475 C C . LYS A 1 184 ? -4.759 -9.683 12.628 1.00 93.44 184 LYS A C 1
ATOM 1477 O O . LYS A 1 184 ? -5.255 -9.888 13.733 1.00 93.44 184 LYS A O 1
ATOM 1482 N N . LEU A 1 185 ? -5.003 -8.568 11.936 1.00 93.00 185 LEU A N 1
ATOM 1483 C CA . LEU A 1 185 ? -5.739 -7.443 12.517 1.00 93.00 185 LEU A CA 1
ATOM 1484 C C . LEU A 1 185 ? -7.238 -7.733 12.581 1.00 93.00 185 LEU A C 1
ATOM 1486 O O . LEU A 1 185 ? -7.839 -7.541 13.635 1.00 93.00 185 LEU A O 1
ATOM 1490 N N . ARG A 1 186 ? -7.836 -8.254 11.504 1.00 91.31 186 ARG A N 1
ATOM 1491 C CA . ARG A 1 186 ? -9.264 -8.614 11.405 1.00 91.31 186 ARG A CA 1
ATOM 1492 C C . ARG A 1 186 ? -10.194 -7.498 11.914 1.00 91.31 186 ARG A C 1
ATOM 1494 O O . ARG A 1 186 ? -10.897 -7.697 12.917 1.00 91.31 186 ARG A O 1
ATOM 1501 N N . PRO A 1 187 ? -10.155 -6.306 11.290 1.00 92.62 187 PRO A N 1
ATOM 1502 C CA . PRO A 1 187 ? -10.949 -5.167 11.729 1.00 92.62 187 PRO A CA 1
ATOM 1503 C C . PRO A 1 187 ? -12.433 -5.314 11.389 1.00 92.62 187 PRO A C 1
ATOM 1505 O O . PRO A 1 187 ? -12.847 -6.213 10.658 1.00 92.62 187 PRO A O 1
ATOM 1508 N N . ASP A 1 188 ? -13.230 -4.387 11.915 1.00 91.12 188 ASP A N 1
ATOM 1509 C CA . ASP A 1 188 ? -14.601 -4.156 11.458 1.00 91.12 188 ASP A CA 1
ATOM 1510 C C . ASP A 1 188 ? -14.642 -3.245 10.220 1.00 91.12 188 ASP A C 1
ATOM 1512 O O . ASP A 1 188 ? -15.572 -3.335 9.423 1.00 91.12 188 ASP A O 1
ATOM 1516 N N . LEU A 1 189 ? -13.648 -2.361 10.079 1.00 90.75 189 LEU A N 1
ATOM 1517 C CA . LEU A 1 189 ? -13.497 -1.420 8.972 1.00 90.75 189 LEU A CA 1
ATOM 1518 C C . LEU A 1 189 ? -12.013 -1.239 8.637 1.00 90.75 189 LEU A C 1
ATOM 1520 O O . LEU A 1 189 ? -11.201 -1.018 9.535 1.00 90.75 189 LEU A O 1
ATOM 1524 N N . THR A 1 190 ? -11.681 -1.254 7.350 1.00 94.44 190 THR A N 1
ATOM 1525 C CA . THR A 1 190 ? -10.374 -0.818 6.845 1.00 94.44 190 THR A CA 1
ATOM 1526 C C . THR A 1 190 ? -10.563 0.430 5.993 1.00 94.44 190 THR A C 1
ATOM 1528 O O . THR A 1 190 ? -11.459 0.459 5.153 1.00 94.44 190 THR A O 1
ATOM 1531 N N . VAL A 1 191 ? -9.723 1.443 6.194 1.00 96.12 191 VAL A N 1
ATOM 1532 C CA . VAL A 1 191 ? -9.711 2.687 5.415 1.00 96.12 191 VAL A CA 1
ATOM 1533 C C . VAL A 1 191 ? -8.363 2.809 4.712 1.00 96.12 191 VAL A C 1
ATOM 1535 O O . VAL A 1 191 ? -7.347 3.014 5.374 1.00 96.12 191 VAL A O 1
ATOM 1538 N N . CYS A 1 192 ? -8.351 2.692 3.384 1.00 96.75 192 CYS A N 1
ATOM 1539 C CA . CYS A 1 192 ? -7.165 2.952 2.565 1.00 96.75 192 CYS A CA 1
ATOM 1540 C C . CYS A 1 192 ? -7.056 4.450 2.274 1.00 96.75 192 CYS A C 1
ATOM 1542 O O . CYS A 1 192 ? -8.000 5.060 1.776 1.00 96.75 192 CYS A O 1
ATOM 1544 N N . ILE A 1 193 ? -5.910 5.041 2.598 1.00 96.12 193 ILE A N 1
ATOM 1545 C CA . ILE A 1 193 ? -5.669 6.481 2.474 1.00 96.12 193 ILE A CA 1
ATOM 1546 C C . ILE A 1 193 ? -4.721 6.703 1.298 1.00 96.12 193 ILE A C 1
ATOM 1548 O O . ILE A 1 193 ? -3.629 6.137 1.291 1.00 96.12 193 ILE A O 1
ATOM 1552 N N . HIS A 1 194 ? -5.149 7.524 0.340 1.00 94.38 194 HIS A N 1
ATOM 1553 C CA . HIS A 1 194 ? -4.400 7.902 -0.858 1.00 94.38 194 HIS A CA 1
ATOM 1554 C C . HIS A 1 194 ? -4.487 9.409 -1.102 1.00 94.38 194 HIS A C 1
ATOM 1556 O O . HIS A 1 194 ? -5.487 10.040 -0.746 1.00 94.38 194 HIS A O 1
ATOM 1562 N N . PHE A 1 195 ? -3.489 9.956 -1.798 1.00 89.12 195 PHE A N 1
ATOM 1563 C CA . PHE A 1 195 ? -3.575 11.284 -2.400 1.00 89.12 195 PHE A CA 1
ATOM 1564 C C . PHE A 1 195 ? -3.575 11.144 -3.918 1.00 89.12 195 PHE A C 1
ATOM 1566 O O . PHE A 1 195 ? -2.649 10.605 -4.516 1.00 89.12 195 PHE A O 1
ATOM 1573 N N . ASN A 1 196 ? -4.607 11.680 -4.560 1.00 82.19 196 ASN A N 1
ATOM 1574 C CA . ASN A 1 196 ? -4.613 11.789 -6.011 1.00 82.19 196 ASN A CA 1
ATOM 1575 C C . ASN A 1 196 ? -3.721 12.953 -6.456 1.00 82.19 196 ASN A C 1
ATOM 1577 O O . ASN A 1 196 ? -3.686 14.004 -5.816 1.00 82.19 196 ASN A O 1
ATOM 1581 N N . ALA A 1 197 ? -3.042 12.772 -7.586 1.00 76.38 197 ALA A N 1
ATOM 1582 C CA . ALA A 1 197 ? -2.392 13.859 -8.300 1.00 76.38 197 ALA A CA 1
ATOM 1583 C C . ALA A 1 197 ? -3.368 14.435 -9.334 1.00 76.38 197 ALA A C 1
ATOM 1585 O O . ALA A 1 197 ? -4.018 13.686 -10.067 1.00 76.38 197 ALA A O 1
ATOM 1586 N N . GLY A 1 198 ? -3.479 15.760 -9.365 1.00 73.75 198 GLY A N 1
ATOM 1587 C CA . GLY A 1 198 ? -4.200 16.505 -10.395 1.00 73.75 198 GLY A CA 1
ATOM 1588 C C . GLY A 1 198 ? -3.232 17.213 -11.338 1.00 73.75 198 GLY A C 1
ATOM 1589 O O . GLY A 1 198 ? -2.031 17.267 -11.074 1.00 73.75 198 GLY A O 1
ATOM 1590 N N . ASP A 1 199 ? -3.765 17.758 -12.429 1.00 70.19 199 ASP A N 1
ATOM 1591 C CA . ASP A 1 199 ? -2.991 18.599 -13.341 1.00 70.19 199 ASP A CA 1
ATOM 1592 C C . ASP A 1 199 ? -2.457 19.845 -12.609 1.00 70.19 199 ASP A C 1
ATOM 1594 O O . ASP A 1 199 ? -3.164 20.468 -11.811 1.00 70.19 199 ASP A O 1
ATOM 1598 N N . TRP A 1 200 ? -1.197 20.179 -12.879 1.00 67.06 200 TRP A N 1
ATOM 1599 C CA . TRP A 1 200 ? -0.469 21.311 -12.304 1.00 67.06 200 TRP A CA 1
ATOM 1600 C C . TRP A 1 200 ? -0.664 22.596 -13.129 1.00 67.06 200 TRP A C 1
ATOM 1602 O O . TRP A 1 200 ? -0.305 23.688 -12.685 1.00 67.06 200 TRP A O 1
ATOM 1612 N N . GLY A 1 201 ? -1.270 22.484 -14.318 1.00 73.69 201 GLY A N 1
ATOM 1613 C CA . GLY A 1 201 ? -1.416 23.595 -15.249 1.00 73.69 201 GLY A CA 1
ATOM 1614 C C . GLY A 1 201 ? -0.057 24.035 -15.790 1.00 73.69 201 GLY A C 1
ATOM 1615 O O . GLY A 1 201 ? 0.743 23.204 -16.209 1.00 73.69 201 GLY A O 1
ATOM 1616 N N . ASP A 1 202 ? 0.201 25.342 -15.791 1.00 73.75 202 ASP A N 1
ATOM 1617 C CA . ASP A 1 202 ? 1.501 25.897 -16.175 1.00 73.75 202 ASP A CA 1
ATOM 1618 C C . ASP A 1 202 ? 2.554 25.580 -15.089 1.00 73.75 202 ASP A C 1
ATOM 1620 O O . ASP A 1 202 ? 2.400 26.046 -13.955 1.00 73.75 202 ASP A O 1
ATOM 1624 N N . PRO A 1 203 ? 3.619 24.809 -15.391 1.00 70.44 203 PRO A N 1
ATOM 1625 C CA . PRO A 1 203 ? 4.671 24.492 -14.424 1.00 70.44 203 PRO A CA 1
ATOM 1626 C C . PRO A 1 203 ? 5.370 25.730 -13.848 1.00 70.44 203 PRO A C 1
ATOM 1628 O O . PRO A 1 203 ? 5.773 25.707 -12.686 1.00 70.44 203 PRO A O 1
ATOM 1631 N N . GLU A 1 204 ? 5.459 26.814 -14.626 1.00 74.94 204 GLU A N 1
ATOM 1632 C CA . GLU A 1 204 ? 6.077 28.081 -14.212 1.00 74.94 204 GLU A CA 1
ATOM 1633 C C . GLU A 1 204 ? 5.121 28.950 -13.375 1.00 74.94 204 GLU A C 1
ATOM 1635 O O . GLU A 1 204 ? 5.539 29.891 -12.699 1.00 74.94 204 GLU A O 1
ATOM 1640 N N . ALA A 1 205 ? 3.822 28.633 -13.388 1.00 73.81 205 ALA A N 1
ATOM 1641 C CA . ALA A 1 205 ? 2.790 29.339 -12.635 1.00 73.81 205 ALA A CA 1
ATOM 1642 C C . ALA A 1 205 ? 1.734 28.364 -12.067 1.00 73.81 205 ALA A C 1
ATOM 1644 O O . ALA A 1 205 ? 0.572 28.398 -12.498 1.00 73.81 205 ALA A O 1
ATOM 1645 N N . PRO A 1 206 ? 2.107 27.529 -11.070 1.00 70.06 206 PRO A N 1
ATOM 1646 C CA . PRO A 1 206 ? 1.211 26.554 -10.459 1.00 70.06 206 PRO A CA 1
ATOM 1647 C C . PRO A 1 206 ? -0.098 27.196 -10.005 1.00 70.06 206 PRO A C 1
ATOM 1649 O O . PRO A 1 206 ? -0.091 28.217 -9.309 1.00 70.06 206 PRO A O 1
ATOM 1652 N N . ARG A 1 207 ? -1.235 26.565 -10.304 1.00 71.00 207 ARG A N 1
ATOM 1653 C CA . ARG A 1 207 ? -2.521 26.946 -9.704 1.00 71.00 207 ARG A CA 1
ATOM 1654 C C . ARG A 1 207 ? -3.169 25.745 -9.047 1.00 71.00 207 ARG A C 1
ATOM 1656 O O . ARG A 1 207 ? -3.231 24.668 -9.626 1.00 71.00 207 ARG A O 1
ATOM 1663 N N . LEU A 1 208 ? -3.698 25.957 -7.845 1.00 70.12 208 LEU A N 1
ATOM 1664 C CA . LEU A 1 208 ? -4.534 24.967 -7.175 1.00 70.12 208 LEU A CA 1
ATOM 1665 C C . LEU A 1 208 ? -5.768 24.688 -8.038 1.00 70.12 208 LEU A C 1
ATOM 1667 O O . LEU A 1 208 ? -6.562 25.592 -8.310 1.00 70.12 208 LEU A O 1
ATOM 1671 N N . ALA A 1 209 ? -5.926 23.436 -8.462 1.00 70.25 209 ALA A N 1
ATOM 1672 C CA . ALA A 1 209 ? -7.123 23.002 -9.160 1.00 70.25 209 ALA A CA 1
ATOM 1673 C C . ALA A 1 209 ? -8.337 23.105 -8.222 1.00 70.25 209 ALA A C 1
ATOM 1675 O O . ALA A 1 209 ? -8.299 22.645 -7.082 1.00 70.25 209 ALA A O 1
ATOM 1676 N N . ALA A 1 210 ? -9.433 23.698 -8.704 1.00 70.69 210 ALA A N 1
ATOM 1677 C CA . ALA A 1 210 ? -10.679 23.799 -7.939 1.00 70.69 210 ALA A CA 1
ATOM 1678 C C . ALA A 1 210 ? -11.418 22.450 -7.823 1.00 70.69 210 ALA A C 1
ATOM 1680 O O . ALA A 1 210 ? -12.287 22.283 -6.968 1.00 70.69 210 ALA A O 1
ATOM 1681 N N . SER A 1 211 ? -11.100 21.490 -8.696 1.00 70.31 211 SER A N 1
ATOM 1682 C CA . SER A 1 211 ? -11.705 20.160 -8.721 1.00 70.31 211 SER A CA 1
ATOM 1683 C C . SER A 1 211 ? -11.202 19.296 -7.567 1.00 70.31 211 SER A C 1
ATOM 1685 O O . SER A 1 211 ? -10.000 19.090 -7.412 1.00 70.31 211 SER A O 1
ATOM 1687 N N . ASN A 1 212 ? -12.134 18.728 -6.803 1.00 66.38 212 ASN A N 1
ATOM 1688 C CA . ASN A 1 212 ? -11.836 17.749 -5.766 1.00 66.38 212 ASN A CA 1
ATOM 1689 C C . ASN A 1 212 ? -12.260 16.349 -6.234 1.00 66.38 212 ASN A C 1
ATOM 1691 O O . ASN A 1 212 ? -13.436 16.118 -6.515 1.00 66.38 212 ASN A O 1
ATOM 1695 N N . HIS A 1 213 ? -11.309 15.418 -6.297 1.00 68.00 213 HIS A N 1
ATOM 1696 C CA . HIS A 1 213 ? -11.536 14.013 -6.655 1.00 68.00 213 HIS A CA 1
ATOM 1697 C C . HIS A 1 213 ? -11.597 13.139 -5.397 1.00 68.00 213 HIS A C 1
ATOM 1699 O O . HIS A 1 213 ? -10.813 12.200 -5.235 1.00 68.00 213 HIS A O 1
ATOM 1705 N N . LEU A 1 214 ? -12.494 13.492 -4.472 1.00 67.69 214 LEU A N 1
ATOM 1706 C CA . LEU A 1 214 ? -12.745 12.701 -3.272 1.00 67.69 214 LEU A CA 1
ATOM 1707 C C . LEU A 1 214 ? -13.597 11.477 -3.627 1.00 67.69 214 LEU A C 1
ATOM 1709 O O . LEU A 1 214 ? -14.701 11.611 -4.154 1.00 67.69 214 LEU A O 1
ATOM 1713 N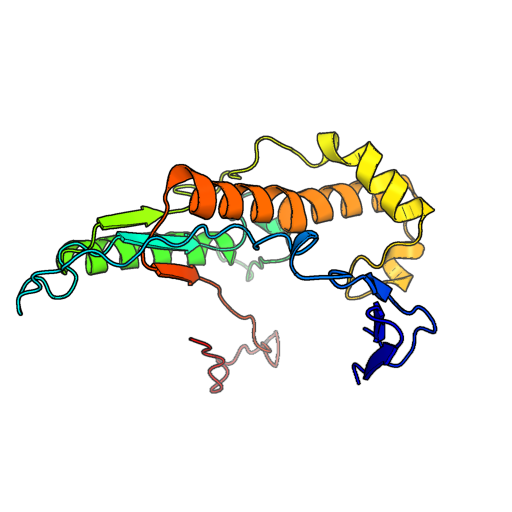 N . HIS A 1 215 ? -13.100 10.298 -3.267 1.00 62.09 215 HIS A N 1
ATOM 1714 C CA . HIS A 1 215 ? -13.827 9.035 -3.324 1.00 62.09 215 HIS A CA 1
ATOM 1715 C C . HIS A 1 215 ? -13.822 8.427 -1.913 1.00 62.09 215 HIS A C 1
ATOM 1717 O O . HIS A 1 215 ? -12.759 8.362 -1.294 1.00 62.09 215 HIS A O 1
ATOM 1723 N N . VAL A 1 216 ? -14.996 8.045 -1.395 1.00 51.75 216 VAL A N 1
ATOM 1724 C CA . VAL A 1 216 ? -15.191 7.410 -0.074 1.00 51.75 216 VAL A CA 1
ATOM 1725 C C . VAL A 1 216 ? -15.882 6.072 -0.264 1.00 51.75 216 VAL A C 1
ATOM 1727 O O . VAL A 1 216 ? -16.849 6.043 -1.060 1.00 51.75 216 VAL A O 1
#

Secondary structure (DSSP, 8-state):
--EEEEETTEEEEE--TT----EEEEPPSSSSS-PPPP--SPPPPP----SS-TTTT-EEEEEE-S--GGGGGTTT-EE--TTSPPEEHHHHHHHHHHHHHHHHHHTT-EEEES-SSSS-SSS--GGGGHHHHHHHHHTT-----S-HHHHHTS-HHHHHHHHHHHHIIIIIHHHHHHHIIIIII--SEEEEE--------STTS----S------

Radius of gyration: 21.61 Å; chains: 1; bounding box: 42×59×52 Å

Foldseek 3Di:
DWDWDADLQWTWIDPDPPDPDTDTDRHQNDPVSDDDDDDLADDQDDADADPQQNAARFEEEEELADADDPLQVLVVQWDADPPGDIDGFSVVSLVVLVVVCVVNVSNNYRYHYLDNHSDFLFPDALVNCLVVQVVCVVVVPDLVDPCVVVLVPDPPVVSSSSSSSSCVRVPRRVVSSVCCCRPPRNGNYYHYDTDDDDDQPDPVDGDDDPDDPDDD